Protein AF-0000000068239295 (afdb_homodimer)

Solvent-accessible surface area (backbone atoms only — not comparable to full-atom values): 12459 Å² total; per-residue (Å²): 133,85,77,74,74,76,74,72,70,72,69,72,70,67,62,70,76,70,40,16,24,39,40,36,42,10,43,29,58,88,68,30,74,63,68,51,74,52,67,38,71,49,64,69,42,78,44,76,40,43,58,42,78,92,42,53,45,36,29,18,12,35,39,36,37,14,47,18,92,85,59,43,35,37,28,28,36,34,52,9,57,29,59,64,56,31,64,68,76,71,48,26,36,65,49,70,45,75,43,47,29,57,80,64,74,42,52,34,35,40,18,13,28,35,38,40,16,34,73,92,133,85,79,74,75,75,74,74,72,71,68,71,71,68,62,70,75,72,41,16,25,39,40,37,41,10,42,29,57,87,66,30,74,64,67,51,72,52,66,38,72,46,64,68,42,78,46,75,38,44,57,42,78,94,42,53,44,37,29,18,13,36,40,36,38,13,48,19,92,86,59,42,34,38,28,28,36,34,50,9,58,27,60,64,55,32,63,69,76,71,47,27,35,67,49,71,44,76,44,46,29,59,80,65,74,41,52,34,35,39,16,14,29,32,37,40,16,34,73,93

pLDDT: mean 87.41, std 20.67, range [32.06, 98.81]

Foldseek 3Di:
DPPPPPPPPPPPPCPVLQFQKKKKFALDPPRDHDIDMDGHNQPAFKDKFFFDPPLQLRTFKMWMAFGTPVRFKGKKKWFAQHGPPPHTPPDIHTHGDMDGVVVVPQHSRGTIMMIHMDTD/DPPPPPPPPPPPPCVVLQFQKKKKFALDPPRDHDIDMDGHNQPAFKDKFFFDPPLQLRTFKMFMAFGTPVRFKGKKKWFAQHGPPPHTPPDIHTHGDMDGVVVVPQHSRGTIMMIHMDTD

Sequence (240 aa):
MKIAALAATFALALVPSVSAWRVYFYQLKEGEGPSITNAGPGNPGFRCHPNVDPLNQKISSMRYYSDNPEGTTRCCLRVYDSPGCKGDFGYSFCRNQFLNFADIGHDNDVSSYSTECFKIMKIAALAATFALALVPSVSAWRVYFYQLKEGEGPSITNAGPGNPGFRCHPNVDPLNQKISSMRYYSDNPEGTTRCCLRVYDSPGCKGDFGYSFCRNQFLNFADIGHDNDVSSYSTECFKI

Organism: Aspergillus fumigatus (strain ATCC MYA-4609 / CBS 101355 / FGSC A1100 / Af293) (NCBI:txid330879)

Secondary structure (DSSP, 8-state):
-------------------SEEEEEESSGGG-SSEEEEEE---SEEEEE---TTSTTT--EEEEE-B-TTSSEEEEEEEEEETTTEEE-S-BB-SSEEEEGGGGT-TT---EEEEEEEE-/-------------------SEEEEEESSGGG-SSEEEEEE---SEEEEE---TT-TT---EEEEE-B-TTSSEEEEEEEEEETTTEEE-S-BB-SSEEEEGGGGT-TT---EEEEEEEE-

Radius of gyration: 23.36 Å; Cα contacts (8 Å, |Δi|>4): 629; chains: 2; bounding box: 52×95×61 Å

Structure (mmCIF, N/CA/C/O backbone):
data_AF-0000000068239295-model_v1
#
loop_
_entity.id
_entity.type
_entity.pdbx_description
1 polymer 'Uncharacterized protein'
#
loop_
_atom_site.group_PDB
_atom_site.id
_atom_site.type_symbol
_atom_site.label_atom_id
_atom_site.label_alt_id
_atom_site.label_comp_id
_atom_site.label_asym_id
_atom_site.label_entity_id
_atom_site.label_seq_id
_atom_site.pdbx_PDB_ins_code
_atom_site.Cartn_x
_atom_site.Cartn_y
_atom_site.Cartn_z
_atom_site.occupancy
_atom_site.B_iso_or_equiv
_atom_site.auth_seq_id
_atom_site.auth_comp_id
_atom_site.auth_asym_id
_atom_site.auth_atom_id
_atom_site.pdbx_PDB_model_num
ATOM 1 N N . MET A 1 1 ? -36.281 -51.531 -24.953 1 33.88 1 MET A N 1
ATOM 2 C CA . MET A 1 1 ? -36.562 -50.156 -24.547 1 33.88 1 MET A CA 1
ATOM 3 C C . MET A 1 1 ? -35.25 -49.375 -24.375 1 33.88 1 MET A C 1
ATOM 5 O O . MET A 1 1 ? -34.375 -49.812 -23.625 1 33.88 1 MET A O 1
ATOM 9 N N . LYS A 1 2 ? -34.719 -48.688 -25.5 1 42.47 2 LYS A N 1
ATOM 10 C CA . LYS A 1 2 ? -33.5 -47.875 -25.625 1 42.47 2 LYS A CA 1
ATOM 11 C C . LYS A 1 2 ? -33.469 -46.75 -24.594 1 42.47 2 LYS A C 1
ATOM 13 O O . LYS A 1 2 ? -34.344 -45.875 -24.594 1 42.47 2 LYS A O 1
ATOM 18 N N . ILE A 1 3 ? -33.062 -47.062 -23.391 1 40.44 3 ILE A N 1
ATOM 19 C CA . ILE A 1 3 ? -32.844 -46.062 -22.359 1 40.44 3 ILE A CA 1
ATOM 20 C C . ILE A 1 3 ? -31.906 -44.969 -22.906 1 40.44 3 ILE A C 1
ATOM 22 O O . ILE A 1 3 ? -30.75 -45.25 -23.25 1 40.44 3 ILE A O 1
ATOM 26 N N . ALA A 1 4 ? -32.469 -44.031 -23.672 1 37.94 4 ALA A N 1
ATOM 27 C CA . ALA A 1 4 ? -31.781 -42.781 -24.016 1 37.94 4 ALA A CA 1
ATOM 28 C C . ALA A 1 4 ? -31.188 -42.125 -22.781 1 37.94 4 ALA A C 1
ATOM 30 O O . ALA A 1 4 ? -31.922 -41.719 -21.875 1 37.94 4 ALA A O 1
ATOM 31 N N . ALA A 1 5 ? -30.062 -42.688 -22.297 1 37.09 5 ALA A N 1
ATOM 32 C CA . ALA A 1 5 ? -29.297 -42 -21.266 1 37.09 5 ALA A CA 1
ATOM 33 C C . ALA A 1 5 ? -29.094 -40.5 -21.625 1 37.09 5 ALA A C 1
ATOM 35 O O . ALA A 1 5 ? -28.5 -40.188 -22.656 1 37.09 5 ALA A O 1
ATOM 36 N N . LEU A 1 6 ? -30.156 -39.719 -21.391 1 38.06 6 LEU A N 1
ATOM 37 C CA . LEU A 1 6 ? -29.969 -38.281 -21.422 1 38.06 6 LEU A CA 1
ATOM 38 C C . LEU A 1 6 ? -28.719 -37.875 -20.672 1 38.06 6 LEU A C 1
ATOM 40 O O . LEU A 1 6 ? -28.609 -38.062 -19.469 1 38.06 6 LEU A O 1
ATOM 44 N N . ALA A 1 7 ? -27.516 -38 -21.312 1 35.56 7 ALA A N 1
ATOM 45 C CA . ALA A 1 7 ? -26.297 -37.406 -20.797 1 35.56 7 ALA A CA 1
ATOM 46 C C . ALA A 1 7 ? -26.547 -35.938 -20.391 1 35.56 7 ALA A C 1
ATOM 48 O O . ALA A 1 7 ? -26.891 -35.125 -21.234 1 35.56 7 ALA A O 1
ATOM 49 N N . ALA A 1 8 ? -27.234 -35.719 -19.25 1 33.56 8 ALA A N 1
ATOM 50 C CA . ALA A 1 8 ? -27.266 -34.375 -18.688 1 33.56 8 ALA A CA 1
ATOM 51 C C . ALA A 1 8 ? -25.891 -33.719 -18.734 1 33.56 8 ALA A C 1
ATOM 53 O O . ALA A 1 8 ? -24.938 -34.219 -18.141 1 33.56 8 ALA A O 1
ATOM 54 N N . THR A 1 9 ? -25.547 -33.219 -19.906 1 34.03 9 THR A N 1
ATOM 55 C CA . THR A 1 9 ? -24.391 -32.344 -19.922 1 34.03 9 THR A CA 1
ATOM 56 C C . THR A 1 9 ? -24.469 -31.312 -18.797 1 34.03 9 THR A C 1
ATOM 58 O O . THR A 1 9 ? -25.391 -30.5 -18.75 1 34.03 9 THR A O 1
ATOM 61 N N . PHE A 1 10 ? -24.25 -31.781 -17.578 1 32.06 10 PHE A N 1
ATOM 62 C CA . PHE A 1 10 ? -23.984 -30.719 -16.609 1 32.06 10 PHE A CA 1
ATOM 63 C C . PHE A 1 10 ? -23.078 -29.656 -17.219 1 32.06 10 PHE A C 1
ATOM 65 O O . PHE A 1 10 ? -21.938 -29.938 -17.578 1 32.06 10 PHE A O 1
ATOM 72 N N . ALA A 1 11 ? -23.656 -28.859 -18.125 1 33.69 11 ALA A N 1
ATOM 73 C CA . ALA A 1 11 ? -22.891 -27.641 -18.406 1 33.69 11 ALA A CA 1
ATOM 74 C C . ALA A 1 11 ? -22.266 -27.094 -17.141 1 33.69 11 ALA A C 1
ATOM 76 O O . ALA A 1 11 ? -22.969 -26.656 -16.219 1 33.69 11 ALA A O 1
ATOM 77 N N . LEU A 1 12 ? -21.188 -27.719 -16.688 1 35.44 12 LEU A N 1
ATOM 78 C CA . LEU A 1 12 ? -20.406 -26.906 -15.75 1 35.44 12 LEU A CA 1
ATOM 79 C C . LEU A 1 12 ? -20.438 -25.438 -16.156 1 35.44 12 LEU A C 1
ATOM 81 O O . LEU A 1 12 ? -19.922 -25.062 -17.203 1 35.44 12 LEU A O 1
ATOM 85 N N . ALA A 1 13 ? -21.578 -24.781 -16.062 1 35.19 13 ALA A N 1
ATOM 86 C CA . ALA A 1 13 ? -21.469 -23.328 -16.016 1 35.19 13 ALA A CA 1
ATOM 87 C C . ALA A 1 13 ? -20.156 -22.891 -15.383 1 35.19 13 ALA A C 1
ATOM 89 O O . ALA A 1 13 ? -19.969 -23 -14.164 1 35.19 13 ALA A O 1
ATOM 90 N N . LEU A 1 14 ? -19.016 -23.281 -15.961 1 36.69 14 LEU A N 1
ATOM 91 C CA . LEU A 1 14 ? -17.844 -22.547 -15.516 1 36.69 14 LEU A CA 1
ATOM 92 C C . LEU A 1 14 ? -18.172 -21.078 -15.289 1 36.69 14 LEU A C 1
ATOM 94 O O . LEU A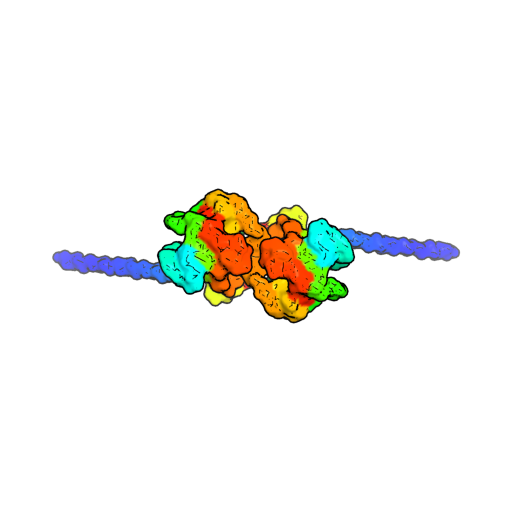 1 14 ? -18.266 -20.312 -16.25 1 36.69 14 LEU A O 1
ATOM 98 N N . VAL A 1 15 ? -19.234 -20.688 -14.664 1 39.25 15 VAL A N 1
ATOM 99 C CA . VAL A 1 15 ? -19.125 -19.297 -14.234 1 39.25 15 VAL A CA 1
ATOM 100 C C . VAL A 1 15 ? -17.672 -18.922 -14.047 1 39.25 15 VAL A C 1
ATOM 102 O O . VAL A 1 15 ? -16.969 -19.484 -13.195 1 39.25 15 VAL A O 1
ATOM 105 N N . PRO A 1 16 ? -16.875 -18.766 -15.062 1 44.16 16 PRO A N 1
ATOM 106 C CA . PRO A 1 16 ? -15.523 -18.328 -14.734 1 44.16 16 PRO A CA 1
ATOM 107 C C . PRO A 1 16 ? -15.469 -17.5 -13.445 1 44.16 16 PRO A C 1
ATOM 109 O O . PRO A 1 16 ? -16.156 -16.484 -13.328 1 44.16 16 PRO A O 1
ATOM 112 N N . SER A 1 17 ? -15.688 -17.953 -12.281 1 50.09 17 SER A N 1
ATOM 113 C CA . SER A 1 17 ? -15.555 -17.188 -11.055 1 50.09 17 SER A CA 1
ATOM 114 C C . SER A 1 17 ? -14.594 -16.016 -11.234 1 50.09 17 SER A C 1
ATOM 116 O O . SER A 1 17 ? -13.375 -16.219 -11.32 1 50.09 17 SER A O 1
ATOM 118 N N . VAL A 1 18 ? -14.93 -14.984 -11.961 1 67.25 18 VAL A N 1
ATOM 119 C CA . VAL A 1 18 ? -14.148 -13.773 -12.219 1 67.25 18 VAL A CA 1
ATOM 120 C C . VAL A 1 18 ? -13.445 -13.336 -10.938 1 67.25 18 VAL A C 1
ATOM 122 O O . VAL A 1 18 ? -14.07 -13.25 -9.875 1 67.25 18 VAL A O 1
ATOM 125 N N . SER A 1 19 ? -12.211 -13.523 -10.836 1 88.25 19 SER A N 1
ATOM 126 C CA . SER A 1 19 ? -11.367 -13.195 -9.695 1 88.25 19 SER A CA 1
ATOM 127 C C . SER A 1 19 ? -11.328 -11.695 -9.438 1 88.25 19 SER A C 1
ATOM 129 O O . SER A 1 19 ? -11.25 -10.898 -10.375 1 88.25 19 SER A O 1
ATOM 131 N N . ALA A 1 20 ? -11.711 -11.273 -8.312 1 94.62 20 ALA A N 1
ATOM 132 C CA . ALA A 1 20 ? -11.641 -9.867 -7.926 1 94.62 20 ALA A CA 1
ATOM 133 C C . ALA A 1 20 ? -10.203 -9.359 -7.961 1 94.62 20 ALA A C 1
ATOM 135 O O . ALA A 1 20 ? -9.969 -8.172 -8.188 1 94.62 20 ALA A O 1
ATOM 136 N N . TRP A 1 21 ? -9.328 -10.242 -7.727 1 97.56 21 TRP A N 1
ATOM 137 C CA . TRP A 1 21 ? -7.91 -9.922 -7.824 1 97.56 21 TRP A CA 1
ATOM 138 C C . TRP A 1 21 ? -7.129 -11.086 -8.422 1 97.56 21 TRP A C 1
ATOM 140 O O . TRP A 1 21 ? -7.594 -12.227 -8.414 1 97.56 21 TRP A O 1
ATOM 150 N N . ARG A 1 22 ? -5.969 -10.75 -8.977 1 97.75 22 ARG A N 1
ATOM 151 C CA . ARG A 1 22 ? -5.031 -11.727 -9.531 1 97.75 22 ARG A CA 1
ATOM 152 C C . ARG A 1 22 ? -3.588 -11.281 -9.312 1 97.75 22 ARG A C 1
ATOM 154 O O . ARG A 1 22 ? -3.268 -10.102 -9.461 1 97.75 22 ARG A O 1
ATOM 161 N N . VAL A 1 23 ? -2.748 -12.312 -8.961 1 98.38 23 VAL A N 1
ATOM 162 C CA . VAL A 1 23 ? -1.335 -11.992 -8.797 1 98.38 23 VAL A CA 1
ATOM 163 C C . VAL A 1 23 ? -0.479 -13.023 -9.523 1 98.38 23 VAL A C 1
ATOM 165 O O . VAL A 1 23 ? -0.805 -14.211 -9.539 1 98.38 23 VAL A O 1
ATOM 168 N N . TYR A 1 24 ? 0.501 -12.555 -10.18 1 98.5 24 TYR A N 1
ATOM 169 C CA . TYR A 1 24 ? 1.584 -13.344 -10.75 1 98.5 24 TYR A CA 1
ATOM 170 C C . TYR A 1 24 ? 2.918 -13 -10.094 1 98.5 24 TYR A C 1
ATOM 172 O O . TYR A 1 24 ? 3.336 -11.836 -10.102 1 98.5 24 TYR A O 1
ATOM 180 N N . PHE A 1 25 ? 3.551 -13.984 -9.539 1 98.75 25 PHE A N 1
ATOM 181 C CA . PHE A 1 25 ? 4.918 -13.852 -9.062 1 98.75 25 PHE A CA 1
ATOM 182 C C . PHE A 1 25 ? 5.895 -14.57 -9.984 1 98.75 25 PHE A C 1
ATOM 184 O O . PHE A 1 25 ? 5.691 -15.734 -10.32 1 98.75 25 PHE A O 1
ATOM 191 N N . TYR A 1 26 ? 6.93 -13.82 -10.344 1 98.81 26 TYR A N 1
ATOM 192 C CA . TYR A 1 26 ? 7.91 -14.383 -11.266 1 98.81 26 TYR A CA 1
ATOM 193 C C . TYR A 1 26 ? 9.273 -14.516 -10.602 1 98.81 26 TYR A C 1
ATOM 195 O O . TYR A 1 26 ? 9.688 -13.641 -9.836 1 98.81 26 TYR A O 1
ATOM 203 N N . GLN A 1 27 ? 9.875 -15.523 -10.961 1 98.75 27 GLN A N 1
ATOM 204 C CA . GLN A 1 27 ? 11.195 -15.781 -10.398 1 98.75 27 GLN A CA 1
ATOM 205 C C . GLN A 1 27 ? 12.211 -14.75 -10.898 1 98.75 27 GLN A C 1
ATOM 207 O O . GLN A 1 27 ? 13.148 -14.398 -10.18 1 98.75 27 GLN A O 1
ATOM 212 N N . LEU A 1 28 ? 12.094 -14.281 -12.086 1 98.56 28 LEU A N 1
ATOM 213 C CA . LEU A 1 28 ? 13.062 -13.359 -12.672 1 98.56 28 LEU A CA 1
ATOM 214 C C . LEU A 1 28 ? 12.453 -11.969 -12.844 1 98.56 28 LEU A C 1
ATOM 216 O O . LEU A 1 28 ? 11.234 -11.805 -12.75 1 98.56 28 LEU A O 1
ATOM 220 N N . LYS A 1 29 ? 13.32 -11.047 -13.016 1 98.06 29 LYS A N 1
ATOM 221 C CA . LYS A 1 29 ? 12.875 -9.688 -13.312 1 98.06 29 LYS A CA 1
ATOM 222 C C . LYS A 1 29 ? 12.094 -9.641 -14.617 1 98.06 29 LYS A C 1
ATOM 224 O O . LYS A 1 29 ? 12.141 -10.586 -15.414 1 98.06 29 LYS A O 1
ATOM 229 N N . GLU A 1 30 ? 11.281 -8.609 -14.781 1 98.06 30 GLU A N 1
ATOM 230 C CA . GLU A 1 30 ? 10.547 -8.273 -16 1 98.06 30 GLU A CA 1
ATOM 231 C C . GLU A 1 30 ? 9.508 -9.344 -16.328 1 98.06 30 GLU A C 1
ATOM 233 O O . GLU A 1 30 ? 9.172 -9.547 -17.5 1 98.06 30 GLU A O 1
ATOM 238 N N . GLY A 1 31 ? 9.133 -10.078 -15.398 1 98.06 31 GLY A N 1
ATOM 239 C CA . GLY A 1 31 ? 8.07 -11.047 -15.602 1 98.06 31 GLY A CA 1
ATOM 240 C C . GLY A 1 31 ? 8.531 -12.297 -16.312 1 98.06 31 GLY A C 1
ATOM 241 O O . GLY A 1 31 ? 7.75 -12.938 -17.031 1 98.06 31 GLY A O 1
ATOM 242 N N . GLU A 1 32 ? 9.734 -12.641 -16.125 1 97.94 32 GLU A N 1
ATOM 243 C CA . GLU A 1 32 ? 10.281 -13.781 -16.844 1 97.94 32 GLU A CA 1
ATOM 244 C C . GLU A 1 32 ? 10.516 -14.969 -15.914 1 97.94 32 GLU A C 1
ATOM 246 O O . GLU A 1 32 ? 10.477 -14.828 -14.695 1 97.94 32 GLU A O 1
ATOM 251 N N . GLY A 1 33 ? 10.609 -16.188 -16.562 1 97.81 33 GLY A N 1
ATOM 252 C CA . GLY A 1 33 ? 10.945 -17.391 -15.812 1 97.81 33 GLY A CA 1
ATOM 253 C C . GLY A 1 33 ? 9.742 -18.047 -15.172 1 97.81 33 GLY A C 1
ATOM 254 O O . GLY A 1 33 ? 8.602 -17.703 -15.484 1 97.81 33 GLY A O 1
ATOM 255 N N . PRO A 1 34 ? 10.016 -19.078 -14.375 1 98 34 PRO A N 1
ATOM 256 C CA . PRO A 1 34 ? 8.93 -19.75 -13.648 1 98 34 PRO A CA 1
ATOM 257 C C . PRO A 1 34 ? 8.062 -18.766 -12.867 1 98 34 PRO A C 1
ATOM 259 O O . PRO A 1 34 ? 8.555 -17.719 -12.414 1 98 34 PRO A O 1
ATOM 262 N N . SER A 1 35 ? 6.812 -19.109 -12.789 1 98.19 35 SER A N 1
ATOM 263 C CA . SER A 1 35 ? 5.895 -18.219 -12.086 1 98.19 35 SER A CA 1
ATOM 264 C C . SER A 1 35 ? 4.852 -19.016 -11.305 1 98.19 35 SER A C 1
ATOM 266 O O . SER A 1 35 ? 4.641 -20.203 -11.555 1 98.19 35 SER A O 1
ATOM 268 N N . ILE A 1 36 ? 4.309 -18.359 -10.289 1 98.12 36 ILE A N 1
ATOM 269 C CA . ILE A 1 36 ? 3.105 -18.828 -9.609 1 98.12 36 ILE A CA 1
ATOM 270 C C . ILE A 1 36 ? 2.002 -17.781 -9.727 1 98.12 36 ILE A C 1
ATOM 272 O O . ILE A 1 36 ? 2.281 -16.578 -9.766 1 98.12 36 ILE A O 1
ATOM 276 N N . THR A 1 37 ? 0.821 -18.25 -9.797 1 97.44 37 THR A N 1
ATOM 277 C CA . THR A 1 37 ? -0.328 -17.359 -9.906 1 97.44 37 THR A CA 1
ATOM 278 C C . THR A 1 37 ? -1.407 -17.734 -8.898 1 97.44 37 THR A C 1
ATOM 280 O O . THR A 1 37 ? -1.516 -18.906 -8.5 1 97.44 37 THR A O 1
ATOM 283 N N . ASN A 1 38 ? -2.066 -16.75 -8.445 1 97.62 38 ASN A N 1
ATOM 284 C CA . ASN A 1 38 ? -3.232 -16.938 -7.586 1 97.62 38 ASN A CA 1
ATOM 285 C C . ASN A 1 38 ? -4.277 -15.852 -7.84 1 97.62 38 ASN A C 1
ATOM 287 O O . ASN A 1 38 ? -3.98 -14.82 -8.445 1 97.62 38 ASN A O 1
ATOM 291 N N . ALA A 1 39 ? -5.461 -16.188 -7.469 1 96.75 39 ALA A N 1
ATOM 292 C CA . ALA A 1 39 ? -6.586 -15.258 -7.605 1 96.75 39 ALA A CA 1
ATOM 293 C C . ALA A 1 39 ? -7.664 -15.547 -6.566 1 96.75 39 ALA A C 1
ATOM 295 O O . ALA A 1 39 ? -7.633 -16.578 -5.902 1 96.75 39 ALA A O 1
ATOM 296 N N . GLY A 1 40 ? -8.547 -14.547 -6.391 1 95.44 40 GLY A N 1
ATOM 297 C CA . GLY A 1 40 ? -9.578 -14.797 -5.402 1 95.44 40 GLY A CA 1
ATOM 298 C C . GLY A 1 40 ? -10.812 -13.93 -5.598 1 95.44 40 GLY A C 1
ATOM 299 O O . GLY A 1 40 ? -10.789 -12.984 -6.391 1 95.44 40 GLY A O 1
ATOM 300 N N . PRO A 1 41 ? -11.867 -14.273 -4.965 1 90 41 PRO A N 1
ATOM 301 C CA . PRO A 1 41 ? -13.18 -13.656 -5.172 1 90 41 PRO A CA 1
ATOM 302 C C . PRO A 1 41 ? -13.258 -12.242 -4.613 1 90 41 PRO A C 1
ATOM 304 O O . PRO A 1 41 ? -14.148 -11.469 -4.992 1 90 41 PRO A O 1
ATOM 307 N N . GLY A 1 42 ? -12.43 -11.836 -3.711 1 91.31 42 GLY A N 1
ATOM 308 C CA . GLY A 1 42 ? -12.453 -10.469 -3.23 1 91.31 42 GLY A CA 1
ATOM 309 C C . GLY A 1 42 ? -13.398 -10.258 -2.062 1 91.31 42 GLY A C 1
ATOM 310 O O . GLY A 1 42 ? -13.977 -9.18 -1.912 1 91.31 42 GLY A O 1
ATOM 311 N N . ASN A 1 43 ? -13.672 -11.328 -1.365 1 91.5 43 ASN A N 1
ATOM 312 C CA . ASN A 1 43 ? -14.414 -11.117 -0.127 1 91.5 43 ASN A CA 1
ATOM 313 C C . ASN A 1 43 ? -13.727 -10.094 0.771 1 91.5 43 ASN A C 1
ATOM 315 O O . ASN A 1 43 ? -12.5 -10.094 0.904 1 91.5 43 ASN A O 1
ATOM 319 N N . PRO A 1 44 ? -14.625 -9.242 1.327 1 91.06 44 PRO A N 1
ATOM 320 C CA . PRO A 1 44 ? -14.016 -8.219 2.176 1 91.06 44 PRO A CA 1
ATOM 321 C C . PRO A 1 44 ? -13.188 -8.797 3.316 1 91.06 44 PRO A C 1
ATOM 323 O O . PRO A 1 44 ? -13.57 -9.82 3.9 1 91.06 44 PRO A O 1
ATOM 326 N N . GLY A 1 45 ? -12.133 -8.047 3.629 1 91.44 45 GLY A N 1
ATOM 327 C CA . GLY A 1 45 ? -11.328 -8.438 4.777 1 91.44 45 GLY A CA 1
ATOM 328 C C . GLY A 1 45 ? -9.953 -8.938 4.398 1 91.44 45 GLY A C 1
ATOM 329 O O . GLY A 1 45 ? -9.57 -8.891 3.229 1 91.44 45 GLY A O 1
ATOM 330 N N . PHE A 1 46 ? -9.25 -9.281 5.434 1 94.19 46 PHE A N 1
ATOM 331 C CA . PHE A 1 46 ? -7.855 -9.703 5.363 1 94.19 46 PHE A CA 1
ATOM 332 C C . PHE A 1 46 ? -7.754 -11.203 5.125 1 94.19 46 PHE A C 1
ATOM 334 O O . PHE A 1 46 ? -8.516 -11.984 5.703 1 94.19 46 PHE A O 1
ATOM 341 N N . ARG A 1 47 ? -6.875 -11.625 4.227 1 96.88 47 ARG A N 1
ATOM 342 C CA . ARG A 1 47 ? -6.574 -13.039 4.035 1 96.88 47 ARG A CA 1
ATOM 343 C C . ARG A 1 47 ? -5.074 -13.258 3.871 1 96.88 47 ARG A C 1
ATOM 345 O O . ARG A 1 47 ? -4.438 -12.625 3.025 1 96.88 47 ARG A O 1
ATOM 352 N N . CYS A 1 48 ? -4.547 -14.172 4.652 1 98.19 48 CYS A N 1
ATOM 353 C CA . CYS A 1 48 ? -3.143 -14.555 4.547 1 98.19 48 CYS A CA 1
ATOM 354 C C . CYS A 1 48 ? -2.967 -15.742 3.607 1 98.19 48 CYS A C 1
ATOM 356 O O . CYS A 1 48 ? -3.703 -16.719 3.699 1 98.19 48 CYS A O 1
ATOM 358 N N . HIS A 1 49 ? -2.061 -15.625 2.709 1 98.31 49 HIS A N 1
ATOM 359 C CA . HIS A 1 49 ? -1.531 -16.719 1.894 1 98.31 49 HIS A CA 1
ATOM 360 C C . HIS A 1 49 ? -0.125 -17.109 2.338 1 98.31 49 HIS A C 1
ATOM 362 O O . HIS A 1 49 ? 0.848 -16.422 1.998 1 98.31 49 HIS A O 1
ATOM 368 N N . PRO A 1 50 ? -0.063 -18.125 3.047 1 98.12 50 PRO A N 1
ATOM 369 C CA . PRO A 1 50 ? 1.055 -18.312 3.973 1 98.12 50 PRO A CA 1
ATOM 370 C C . PRO A 1 50 ? 2.357 -18.672 3.258 1 98.12 50 PRO A C 1
ATOM 372 O O . PRO A 1 50 ? 3.424 -18.672 3.877 1 98.12 50 PRO A O 1
ATOM 375 N N . ASN A 1 51 ? 2.33 -19.078 2.012 1 97.44 51 ASN A N 1
ATOM 376 C CA . ASN A 1 51 ? 3.557 -19.375 1.287 1 97.44 51 ASN A CA 1
ATOM 377 C C . ASN A 1 51 ? 3.416 -19.094 -0.205 1 97.44 51 ASN A C 1
ATOM 379 O O . ASN A 1 51 ? 2.312 -18.844 -0.692 1 97.44 51 ASN A O 1
ATOM 383 N N . VAL A 1 52 ? 4.605 -19.094 -0.83 1 98.38 52 VAL A N 1
ATOM 384 C CA . VAL A 1 52 ? 4.672 -18.891 -2.273 1 98.38 52 VAL A CA 1
ATOM 385 C C . VAL A 1 52 ? 5.5 -20 -2.914 1 98.38 52 VAL A C 1
ATOM 387 O O . VAL A 1 52 ? 6.238 -19.75 -3.871 1 98.38 52 VAL A O 1
ATOM 390 N N . ASP A 1 53 ? 5.414 -21.188 -2.295 1 96.75 53 ASP A N 1
ATOM 391 C CA . ASP A 1 53 ? 6.117 -22.312 -2.902 1 96.75 53 ASP A CA 1
ATOM 392 C C . ASP A 1 53 ? 5.66 -22.531 -4.344 1 96.75 53 ASP A C 1
ATOM 394 O O . ASP A 1 53 ? 4.484 -22.344 -4.664 1 96.75 53 ASP A O 1
ATOM 398 N N . PRO A 1 54 ? 6.629 -22.906 -5.156 1 97.75 54 PRO A N 1
ATOM 399 C CA . PRO A 1 54 ? 8.031 -23.25 -4.898 1 97.75 54 PRO A CA 1
ATOM 400 C C . PRO A 1 54 ? 8.969 -22.047 -5.031 1 97.75 54 PRO A C 1
ATOM 402 O O . PRO A 1 54 ? 10.18 -22.219 -5.156 1 97.75 54 PRO A O 1
ATOM 405 N N . LEU A 1 55 ? 8.414 -20.812 -5.113 1 98.44 55 LEU A N 1
ATOM 406 C CA . LEU A 1 55 ? 9.258 -19.672 -5.406 1 98.44 55 LEU A CA 1
ATOM 407 C C . LEU A 1 55 ? 9.602 -18.906 -4.129 1 98.44 55 LEU A C 1
ATOM 409 O O . LEU A 1 55 ? 9.883 -17.703 -4.168 1 98.44 55 LEU A O 1
ATOM 413 N N . ASN A 1 56 ? 9.578 -19.562 -2.973 1 98.5 56 ASN A N 1
ATOM 414 C CA . ASN A 1 56 ? 9.93 -18.922 -1.708 1 98.5 56 ASN A CA 1
ATOM 415 C C . ASN A 1 56 ? 11.32 -18.297 -1.765 1 98.5 56 ASN A C 1
ATOM 417 O O . ASN A 1 56 ? 12.305 -18.984 -2.051 1 98.5 56 ASN A O 1
ATOM 421 N N . GLN A 1 57 ? 11.391 -17 -1.545 1 98.06 57 GLN A N 1
ATOM 422 C CA . GLN A 1 57 ? 12.617 -16.203 -1.547 1 98.06 57 GLN A CA 1
ATOM 423 C C . GLN A 1 57 ? 13.328 -16.297 -2.896 1 98.06 57 GLN A C 1
ATOM 425 O O . GLN A 1 57 ? 14.562 -16.281 -2.959 1 98.06 57 GLN A O 1
ATOM 430 N N . LYS A 1 58 ? 12.57 -16.391 -3.943 1 98.62 58 LYS A N 1
ATOM 431 C CA . LYS A 1 58 ? 13.133 -16.438 -5.289 1 98.62 58 LYS A CA 1
ATOM 432 C C . LYS A 1 58 ? 12.383 -15.508 -6.234 1 98.62 58 LYS A C 1
ATOM 434 O O . LYS A 1 58 ? 12.648 -15.492 -7.441 1 98.62 58 LYS A O 1
ATOM 439 N N . ILE A 1 59 ? 11.453 -14.781 -5.719 1 98.62 59 ILE A N 1
ATOM 440 C CA . ILE A 1 59 ? 10.594 -13.93 -6.543 1 98.62 59 ILE A CA 1
ATOM 441 C C . ILE A 1 59 ? 11.305 -12.609 -6.824 1 98.62 59 ILE A C 1
ATOM 443 O O . ILE A 1 59 ? 11.75 -11.922 -5.898 1 98.62 59 ILE A O 1
ATOM 447 N N . SER A 1 60 ? 11.32 -12.203 -8.094 1 98.75 60 SER A N 1
ATOM 448 C CA . SER A 1 60 ? 12.016 -10.977 -8.477 1 98.75 60 SER A CA 1
ATOM 449 C C . SER A 1 60 ? 11.047 -9.961 -9.086 1 98.75 60 SER A C 1
ATOM 451 O O . SER A 1 60 ? 11.375 -8.781 -9.211 1 98.75 60 SER A O 1
ATOM 453 N N . SER A 1 61 ? 9.883 -10.453 -9.562 1 98.62 61 SER A N 1
ATOM 454 C CA . SER A 1 61 ? 8.93 -9.5 -10.117 1 98.62 61 SER A CA 1
ATOM 455 C C . SER A 1 61 ? 7.492 -9.961 -9.906 1 98.62 61 SER A C 1
ATOM 457 O O . SER A 1 61 ? 7.254 -11.117 -9.547 1 98.62 61 SER A O 1
ATOM 459 N N . MET A 1 62 ? 6.555 -9 -10.062 1 98.5 62 MET A N 1
ATOM 460 C CA . MET A 1 62 ? 5.141 -9.25 -9.789 1 98.5 62 MET A CA 1
ATOM 461 C C . MET A 1 62 ? 4.258 -8.477 -10.766 1 98.5 62 MET A C 1
ATOM 463 O O . MET A 1 62 ? 4.555 -7.328 -11.102 1 98.5 62 MET A O 1
ATOM 467 N N . ARG A 1 63 ? 3.244 -9.125 -11.195 1 98.44 63 ARG A N 1
ATOM 468 C CA . ARG A 1 63 ? 2.102 -8.469 -11.828 1 98.44 63 ARG A CA 1
ATOM 469 C C . ARG A 1 63 ? 0.845 -8.625 -10.977 1 98.44 63 ARG A C 1
ATOM 471 O O . ARG A 1 63 ? 0.503 -9.734 -10.57 1 98.44 63 ARG A O 1
ATOM 478 N N . TYR A 1 64 ? 0.225 -7.523 -10.688 1 97.94 64 TYR A N 1
ATOM 479 C CA . TYR A 1 64 ? -0.928 -7.562 -9.797 1 97.94 64 TYR A CA 1
ATOM 480 C C . TYR A 1 64 ? -2.113 -6.824 -10.406 1 97.94 64 TYR A C 1
ATOM 482 O O . TYR A 1 64 ? -1.961 -5.727 -10.945 1 97.94 64 TYR A O 1
ATOM 490 N N . TYR A 1 65 ? -3.236 -7.461 -10.367 1 97.38 65 TYR A N 1
ATOM 491 C CA . TYR A 1 65 ? -4.539 -6.887 -10.695 1 97.38 65 TYR A CA 1
ATOM 492 C C . TYR A 1 65 ? -5.414 -6.773 -9.453 1 97.38 65 TYR A C 1
ATOM 494 O O . TYR A 1 65 ? -5.859 -7.785 -8.906 1 97.38 65 TYR A O 1
ATOM 502 N N . SER A 1 66 ? -5.723 -5.602 -9.102 1 96.75 66 SER A N 1
ATOM 503 C CA . SER A 1 66 ? -6.242 -5.344 -7.762 1 96.75 66 SER A CA 1
ATOM 504 C C . SER A 1 66 ? -7.762 -5.223 -7.773 1 96.75 66 SER A C 1
ATOM 506 O O . SER A 1 66 ? -8.406 -5.246 -6.719 1 96.75 66 SER A O 1
ATOM 508 N N . ASP A 1 67 ? -8.328 -5.09 -8.945 1 94.69 67 ASP A N 1
ATOM 509 C CA . ASP A 1 67 ? -9.742 -4.75 -9.008 1 94.69 67 ASP A CA 1
ATOM 510 C C . ASP A 1 67 ? -10.523 -5.82 -9.766 1 94.69 67 ASP A C 1
ATOM 512 O O . ASP A 1 67 ? -10.016 -6.41 -10.719 1 94.69 67 ASP A O 1
ATOM 516 N N . ASN A 1 68 ? -11.727 -5.996 -9.344 1 93.75 68 ASN A N 1
ATOM 517 C CA . ASN A 1 68 ? -12.586 -6.824 -10.172 1 93.75 68 ASN A CA 1
ATOM 518 C C . ASN A 1 68 ? -12.992 -6.102 -11.453 1 93.75 68 ASN A C 1
ATOM 520 O O . ASN A 1 68 ? -12.883 -4.879 -11.539 1 93.75 68 ASN A O 1
ATOM 524 N N . PRO A 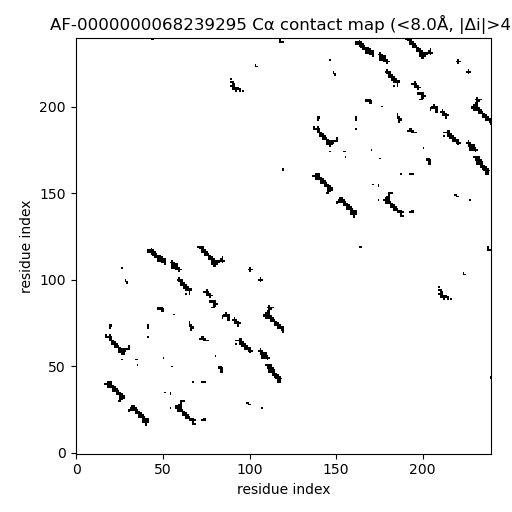1 69 ? -13.43 -6.91 -12.32 1 90.31 69 PRO A N 1
ATOM 525 C CA . PRO A 1 69 ? -13.727 -6.301 -13.625 1 90.31 69 PRO A CA 1
ATOM 526 C C . PRO A 1 69 ? -14.789 -5.215 -13.539 1 90.31 69 PRO A C 1
ATOM 528 O O . PRO A 1 69 ? -14.758 -4.242 -14.297 1 90.31 69 PRO A O 1
ATOM 531 N N . GLU A 1 70 ? -15.664 -5.273 -12.633 1 91.62 70 GLU A N 1
ATOM 532 C CA . GLU A 1 70 ? -16.766 -4.332 -12.492 1 91.62 70 GLU A CA 1
ATOM 533 C C . GLU A 1 70 ? -16.328 -3.053 -11.789 1 91.62 70 GLU A C 1
ATOM 535 O O . GLU A 1 70 ? -17.031 -2.047 -11.805 1 91.62 70 GLU A O 1
ATOM 540 N N . GLY A 1 71 ? -15.219 -3.1 -11.148 1 90.31 71 GLY A N 1
ATOM 541 C CA . GLY A 1 71 ? -14.719 -1.927 -10.445 1 90.31 71 GLY A CA 1
ATOM 542 C C . GLY A 1 71 ? -15.445 -1.656 -9.141 1 90.31 71 GLY A C 1
ATOM 543 O O . GLY A 1 71 ? -15.617 -0.5 -8.75 1 90.31 71 GLY A O 1
ATOM 544 N N . THR A 1 72 ? -15.906 -2.699 -8.508 1 91.69 72 THR A N 1
ATOM 545 C CA . THR A 1 72 ? -16.672 -2.514 -7.281 1 91.69 72 THR A CA 1
ATOM 546 C C . THR A 1 72 ? -15.914 -3.045 -6.074 1 91.69 72 THR A C 1
ATOM 548 O O . THR A 1 72 ? -16.281 -2.764 -4.93 1 91.69 72 THR A O 1
ATOM 551 N N . THR A 1 73 ? -14.969 -3.861 -6.363 1 93.44 73 THR A N 1
ATOM 552 C CA . THR A 1 73 ? -14.156 -4.457 -5.309 1 93.44 73 THR A CA 1
ATOM 553 C C . THR A 1 73 ? -12.672 -4.238 -5.574 1 93.44 73 THR A C 1
ATOM 555 O O . THR A 1 73 ? -12.211 -4.426 -6.703 1 93.44 73 THR A O 1
ATOM 558 N N . ARG A 1 74 ? -12.008 -3.754 -4.617 1 94.69 74 ARG A N 1
ATOM 559 C CA . ARG A 1 74 ? -10.555 -3.631 -4.668 1 94.69 74 ARG A CA 1
ATOM 560 C C . ARG A 1 74 ? -9.898 -4.465 -3.576 1 94.69 74 ARG A C 1
ATOM 562 O O . ARG A 1 74 ? -10.383 -4.508 -2.441 1 94.69 74 ARG A O 1
ATOM 569 N N . CYS A 1 75 ? -8.781 -5.168 -3.961 1 96.69 75 CYS A N 1
ATOM 570 C CA . CYS A 1 75 ? -7.977 -5.938 -3.02 1 96.69 75 CYS A CA 1
ATOM 571 C C . CYS A 1 75 ? -6.531 -5.461 -3.018 1 96.69 75 CYS A C 1
ATOM 573 O O . CYS A 1 75 ? -5.855 -5.504 -4.051 1 96.69 75 CYS A O 1
ATOM 575 N N . CYS A 1 76 ? -6.055 -5.004 -1.901 1 96.62 76 CYS A N 1
ATOM 576 C CA . CYS A 1 76 ? -4.648 -4.648 -1.769 1 96.62 76 CYS A CA 1
ATOM 577 C C . CYS A 1 76 ? -3.809 -5.867 -1.41 1 96.62 76 CYS A C 1
ATOM 579 O O . CYS A 1 76 ? -4.25 -6.73 -0.648 1 96.62 76 CYS A O 1
ATOM 581 N N . LEU A 1 77 ? -2.637 -5.859 -1.958 1 97.75 77 LEU A N 1
ATOM 582 C CA . LEU A 1 77 ? -1.706 -6.953 -1.702 1 97.75 77 LEU A CA 1
ATOM 583 C C . LEU A 1 77 ? -0.526 -6.477 -0.861 1 97.75 77 LEU A C 1
ATOM 585 O O . LEU A 1 77 ? 0.021 -5.398 -1.105 1 97.75 77 LEU A O 1
ATOM 589 N N . ARG A 1 78 ? -0.197 -7.246 0.174 1 97.69 78 ARG A N 1
ATOM 590 C CA . ARG A 1 78 ? 1.015 -7.051 0.963 1 97.69 78 ARG A CA 1
ATOM 591 C C . ARG A 1 78 ? 1.925 -8.273 0.881 1 97.69 78 ARG A C 1
ATOM 593 O O . ARG A 1 78 ? 1.451 -9.406 0.907 1 97.69 78 ARG A O 1
ATOM 600 N N . VAL A 1 79 ? 3.193 -7.949 0.84 1 97.75 79 VAL A N 1
ATOM 601 C CA . VAL A 1 79 ? 4.141 -9.055 0.787 1 97.75 79 VAL A CA 1
ATOM 602 C C . VAL A 1 79 ? 4.961 -9.102 2.074 1 97.75 79 VAL A C 1
ATOM 604 O O . VAL A 1 79 ? 5.07 -8.094 2.779 1 97.75 79 VAL A O 1
ATOM 607 N N . TYR A 1 80 ? 5.488 -10.32 2.361 1 97.56 80 TYR A N 1
ATOM 608 C CA . TYR A 1 80 ? 6.211 -10.594 3.598 1 97.56 80 TYR A CA 1
ATOM 609 C C . TYR A 1 80 ? 7.48 -11.391 3.322 1 97.56 80 TYR A C 1
ATOM 611 O O . TYR A 1 80 ? 7.535 -12.172 2.365 1 97.56 80 TYR A O 1
ATOM 619 N N . ASP A 1 81 ? 8.422 -11.234 4.207 1 97.56 81 ASP A N 1
ATOM 620 C CA . ASP A 1 81 ? 9.695 -11.898 3.969 1 97.56 81 ASP A CA 1
ATOM 621 C C . ASP A 1 81 ? 9.773 -13.219 4.738 1 97.56 81 ASP A C 1
ATOM 623 O O . ASP A 1 81 ? 10.797 -13.906 4.695 1 97.56 81 ASP A O 1
ATOM 627 N N . SER A 1 82 ? 8.75 -13.562 5.453 1 98.12 82 SER A N 1
ATOM 628 C CA . SER A 1 82 ? 8.641 -14.82 6.184 1 98.12 82 SER A CA 1
ATOM 629 C C . SER A 1 82 ? 7.301 -15.5 5.922 1 98.12 82 SER A C 1
ATOM 631 O O . SER A 1 82 ? 6.316 -14.836 5.598 1 98.12 82 SER A O 1
ATOM 633 N N . PRO A 1 83 ? 7.27 -16.859 6.062 1 97.75 83 PRO A N 1
ATOM 634 C CA . PRO A 1 83 ? 5.988 -17.547 5.891 1 97.75 83 PRO A CA 1
ATOM 635 C C . PRO A 1 83 ? 4.934 -17.094 6.891 1 97.75 83 PRO A C 1
ATOM 637 O O . PRO A 1 83 ? 5.273 -16.547 7.945 1 97.75 83 PRO A O 1
ATOM 640 N N . GLY A 1 84 ? 3.707 -17.234 6.508 1 98.38 84 GLY A N 1
ATOM 641 C CA . GLY A 1 84 ? 2.602 -16.969 7.418 1 98.38 84 GLY A CA 1
ATOM 642 C C . GLY A 1 84 ? 2.332 -15.492 7.625 1 98.38 84 GLY A C 1
ATOM 643 O O . GLY A 1 84 ? 1.867 -15.086 8.688 1 98.38 84 GLY A O 1
ATOM 644 N N . CYS A 1 85 ? 2.744 -14.719 6.629 1 97.94 85 CYS A N 1
ATOM 645 C CA . CYS A 1 85 ? 2.477 -13.289 6.633 1 97.94 85 CYS A CA 1
ATOM 646 C C . CYS A 1 85 ? 3.148 -12.609 7.824 1 97.94 85 CYS A C 1
ATOM 648 O O . CYS A 1 85 ? 2.525 -11.805 8.516 1 97.94 85 CYS A O 1
ATOM 650 N N . LYS A 1 86 ? 4.352 -13.086 8.062 1 97.38 86 LYS A N 1
ATOM 651 C CA . LYS A 1 86 ? 5.246 -12.445 9.023 1 97.38 86 LYS A CA 1
ATOM 652 C C . LYS A 1 86 ? 6.352 -11.672 8.312 1 97.38 86 LYS A C 1
ATOM 654 O O . LYS A 1 86 ? 6.77 -12.047 7.211 1 97.38 86 LYS A O 1
ATOM 659 N N . GLY A 1 87 ? 6.816 -10.5 8.992 1 95 87 GLY A N 1
ATOM 660 C CA . GLY A 1 87 ? 7.875 -9.711 8.391 1 95 87 GLY A CA 1
ATOM 661 C C . GLY A 1 87 ? 7.379 -8.805 7.273 1 95 87 GLY A C 1
ATOM 662 O O . GLY A 1 87 ? 7.844 -8.906 6.137 1 95 87 GLY A O 1
ATOM 663 N N . ASP A 1 88 ? 6.504 -7.949 7.531 1 92.94 88 ASP A N 1
ATOM 664 C CA . ASP A 1 88 ? 5.82 -7.027 6.629 1 92.94 88 ASP A CA 1
ATOM 665 C C . ASP A 1 88 ? 6.785 -5.977 6.082 1 92.94 88 ASP A C 1
ATOM 667 O O . ASP A 1 88 ? 7.574 -5.402 6.836 1 92.94 88 ASP A O 1
ATOM 671 N N . PHE A 1 89 ? 6.672 -5.66 4.742 1 90.75 89 PHE A N 1
ATOM 672 C CA . PHE A 1 89 ? 7.535 -4.656 4.129 1 90.75 89 PHE A CA 1
ATOM 673 C C . PHE A 1 89 ? 7.062 -3.252 4.473 1 90.75 89 PHE A C 1
ATOM 675 O O . PHE A 1 89 ? 7.801 -2.281 4.305 1 90.75 89 PHE A O 1
ATOM 682 N N . GLY A 1 90 ? 5.82 -3.184 4.883 1 90.56 90 GLY A N 1
ATOM 683 C CA . GLY A 1 90 ? 5.352 -1.901 5.383 1 90.56 90 GLY A CA 1
ATOM 684 C C . GLY A 1 90 ? 4.488 -1.151 4.387 1 90.56 90 GLY A C 1
ATOM 685 O O . GLY A 1 90 ? 4.082 -0.015 4.637 1 90.56 90 GLY A O 1
ATOM 686 N N . TYR A 1 91 ? 4.289 -1.71 3.258 1 93.69 91 TYR A N 1
ATOM 687 C CA . TYR A 1 91 ? 3.436 -1.046 2.281 1 93.69 91 TYR A CA 1
ATOM 688 C C . TYR A 1 91 ? 2.615 -2.062 1.495 1 93.69 91 TYR A C 1
ATOM 690 O O . TYR A 1 91 ? 2.848 -3.27 1.598 1 93.69 91 TYR A O 1
ATOM 698 N N . SER A 1 92 ? 1.593 -1.581 0.835 1 96.25 92 SER A N 1
ATOM 699 C CA . SER A 1 92 ? 0.641 -2.398 0.089 1 96.25 92 SER A CA 1
ATOM 700 C C . SER A 1 92 ? 0.557 -1.958 -1.368 1 96.25 92 SER A C 1
ATOM 702 O O . SER A 1 92 ? 0.859 -0.808 -1.692 1 96.25 92 SER A O 1
ATOM 704 N N . PHE A 1 93 ? 0.148 -2.928 -2.148 1 96.69 93 PHE A N 1
ATOM 705 C CA . PHE A 1 93 ? -0.119 -2.68 -3.561 1 96.69 93 PHE A CA 1
ATOM 706 C C . PHE A 1 93 ? -1.614 -2.734 -3.848 1 96.69 93 PHE A C 1
ATOM 708 O O . PHE A 1 93 ? -2.223 -3.807 -3.797 1 96.69 93 PHE A O 1
ATOM 715 N N . CYS A 1 94 ? -2.137 -1.561 -4.211 1 95.19 94 CYS A N 1
ATOM 716 C CA . CYS A 1 94 ? -3.592 -1.473 -4.281 1 95.19 94 CYS A CA 1
ATOM 717 C C . CYS A 1 94 ? -4.047 -1.05 -5.672 1 95.19 94 CYS A C 1
ATOM 719 O O . CYS A 1 94 ? -5.141 -0.503 -5.832 1 95.19 94 CYS A O 1
ATOM 721 N N . ARG A 1 95 ? -3.186 -1.196 -6.625 1 92.88 95 ARG A N 1
ATOM 722 C CA . ARG A 1 95 ? -3.514 -0.892 -8.016 1 92.88 95 ARG A CA 1
ATOM 723 C C . ARG A 1 95 ? -2.949 -1.952 -8.953 1 92.88 95 ARG A C 1
ATOM 725 O O . ARG A 1 95 ? -2.029 -2.686 -8.594 1 92.88 95 ARG A O 1
ATOM 732 N N . ASN A 1 96 ? -3.607 -1.941 -10.141 1 95.06 96 ASN A N 1
ATOM 733 C CA . ASN A 1 96 ? -2.992 -2.746 -11.195 1 95.06 96 ASN A CA 1
ATOM 734 C C . ASN A 1 96 ? -1.574 -2.275 -11.5 1 95.06 96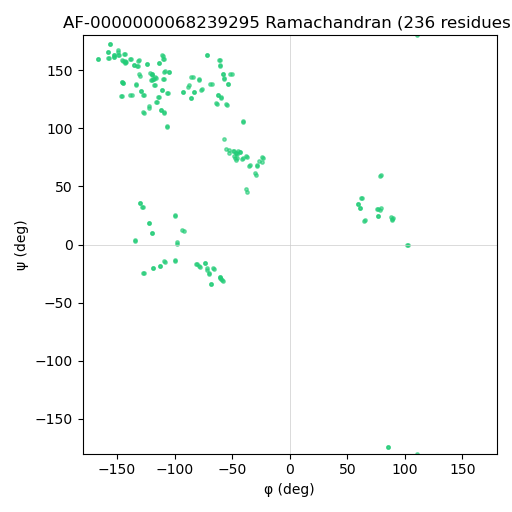 ASN A C 1
ATOM 736 O O . ASN A 1 96 ? -1.354 -1.096 -11.789 1 95.06 96 ASN A O 1
ATOM 740 N N . GLN A 1 97 ? -0.632 -3.309 -11.43 1 96.5 97 GLN A N 1
ATOM 741 C CA . GLN A 1 97 ? 0.73 -2.848 -11.68 1 96.5 97 GLN A CA 1
ATOM 742 C C . GLN A 1 97 ? 1.675 -4.023 -11.914 1 96.5 97 GLN A C 1
ATOM 744 O O . GLN A 1 97 ? 1.341 -5.168 -11.602 1 96.5 97 GLN A O 1
ATOM 749 N N . PHE A 1 98 ? 2.754 -3.666 -12.539 1 97.56 98 PHE A N 1
ATOM 750 C CA . PHE A 1 98 ? 3.939 -4.512 -12.625 1 97.56 98 PHE A CA 1
ATOM 751 C C . PHE A 1 98 ? 5.078 -3.936 -11.789 1 97.56 98 PHE A C 1
ATOM 753 O O . PHE A 1 98 ? 5.234 -2.717 -11.703 1 97.56 98 PHE A O 1
ATOM 760 N N . LEU A 1 99 ? 5.844 -4.887 -11.148 1 96.69 99 LEU A N 1
ATOM 761 C CA . LEU A 1 99 ? 6.902 -4.426 -10.258 1 96.69 99 LEU A CA 1
ATOM 762 C C . LEU A 1 99 ? 8.094 -5.383 -10.289 1 96.69 99 LEU A C 1
ATOM 764 O O . LEU A 1 99 ? 7.914 -6.602 -10.227 1 96.69 99 LEU A O 1
ATOM 768 N N . ASN A 1 100 ? 9.266 -4.77 -10.531 1 97.19 100 ASN A N 1
ATOM 769 C CA . ASN A 1 100 ? 10.477 -5.48 -10.133 1 97.19 100 ASN A CA 1
ATOM 770 C C . ASN A 1 100 ? 10.836 -5.215 -8.672 1 97.19 100 ASN A C 1
ATOM 772 O O . ASN A 1 100 ? 11.039 -4.066 -8.281 1 97.19 100 ASN A O 1
ATOM 776 N N . PHE A 1 101 ? 11.016 -6.254 -7.887 1 96.25 101 PHE A N 1
ATOM 777 C CA . PHE A 1 101 ? 11.203 -6.082 -6.453 1 96.25 101 PHE A CA 1
ATOM 778 C C . PHE A 1 101 ? 12.555 -5.445 -6.152 1 96.25 101 PHE A C 1
ATOM 780 O O . PHE A 1 101 ? 12.734 -4.816 -5.109 1 96.25 101 PHE A O 1
ATOM 787 N N . ALA A 1 102 ? 13.477 -5.617 -7.051 1 94.62 102 ALA A N 1
ATOM 788 C CA . ALA A 1 102 ? 14.766 -4.953 -6.891 1 94.62 102 ALA A CA 1
ATOM 789 C C . ALA A 1 102 ? 14.594 -3.436 -6.824 1 94.62 102 ALA A C 1
ATOM 791 O O . ALA A 1 102 ? 15.352 -2.75 -6.133 1 94.62 102 ALA A O 1
ATOM 792 N N . ASP A 1 103 ? 13.57 -2.977 -7.52 1 89.94 103 ASP A N 1
ATOM 793 C CA . ASP A 1 103 ? 13.359 -1.533 -7.586 1 89.94 103 ASP A CA 1
ATOM 794 C C . ASP A 1 103 ? 12.984 -0.97 -6.215 1 89.94 103 ASP A C 1
ATOM 796 O O . ASP A 1 103 ? 13.117 0.232 -5.977 1 89.94 103 ASP A O 1
ATOM 800 N N . ILE A 1 104 ? 12.516 -1.815 -5.359 1 87.06 104 ILE A N 1
ATOM 801 C CA . ILE A 1 104 ? 12.102 -1.326 -4.047 1 87.06 104 ILE A CA 1
ATOM 802 C C . ILE A 1 104 ? 12.922 -2.01 -2.957 1 87.06 104 ILE A C 1
ATOM 804 O O . ILE A 1 104 ? 12.531 -2.018 -1.788 1 87.06 104 ILE A O 1
ATOM 808 N N . GLY A 1 105 ? 13.961 -2.738 -3.332 1 88.62 105 GLY A N 1
ATOM 809 C CA . GLY A 1 105 ? 14.953 -3.24 -2.391 1 88.62 105 GLY A CA 1
ATOM 810 C C . GLY A 1 105 ? 14.586 -4.594 -1.809 1 88.62 105 GLY A C 1
ATOM 811 O O . GLY A 1 105 ? 15.07 -4.965 -0.738 1 88.62 105 GLY A O 1
ATOM 812 N N . HIS A 1 106 ? 13.68 -5.359 -2.559 1 94.5 106 HIS A N 1
ATOM 813 C CA . HIS A 1 106 ? 13.211 -6.598 -1.949 1 94.5 106 HIS A CA 1
ATOM 814 C C . HIS A 1 106 ? 13.344 -7.77 -2.914 1 94.5 106 HIS A C 1
ATOM 816 O O . HIS A 1 106 ? 12.492 -8.672 -2.922 1 94.5 106 HIS A O 1
ATOM 822 N N . ASP A 1 107 ? 14.359 -7.754 -3.682 1 96.69 107 ASP A N 1
ATOM 823 C CA . ASP A 1 107 ? 14.594 -8.859 -4.602 1 96.69 107 ASP A CA 1
ATOM 824 C C . ASP A 1 107 ? 14.805 -10.172 -3.84 1 96.69 107 ASP A C 1
ATOM 826 O O . ASP A 1 107 ? 15.594 -10.227 -2.895 1 96.69 107 ASP A O 1
ATOM 830 N N . ASN A 1 108 ? 14.031 -11.219 -4.254 1 98.25 108 ASN A N 1
ATOM 831 C CA . ASN A 1 108 ? 14.141 -12.57 -3.713 1 98.25 108 ASN A CA 1
ATOM 832 C C . ASN A 1 108 ? 13.852 -12.602 -2.215 1 98.25 108 ASN A C 1
ATOM 834 O O . ASN A 1 108 ? 14.461 -13.383 -1.477 1 98.25 108 ASN A O 1
ATOM 838 N N . ASP A 1 109 ? 13.008 -11.742 -1.764 1 97.81 109 ASP A N 1
ATOM 839 C CA . ASP A 1 109 ? 12.758 -11.672 -0.327 1 97.81 109 ASP A CA 1
ATOM 840 C C . ASP A 1 109 ? 11.383 -12.211 0.025 1 97.81 109 ASP A C 1
ATOM 842 O O . ASP A 1 109 ? 11.109 -12.531 1.185 1 97.81 109 ASP A O 1
ATOM 846 N N . VAL A 1 110 ? 10.516 -12.367 -0.954 1 98.38 110 VAL A N 1
ATOM 847 C CA . VAL A 1 110 ? 9.109 -12.641 -0.693 1 98.38 110 VAL A CA 1
ATOM 848 C C . VAL A 1 110 ? 8.93 -14.102 -0.287 1 98.38 110 VAL A C 1
ATOM 850 O O . VAL A 1 110 ? 9.43 -15.008 -0.961 1 98.38 110 VAL A O 1
ATOM 853 N N . SER A 1 111 ? 8.148 -14.289 0.794 1 98.69 111 SER A N 1
ATOM 854 C CA . SER A 1 111 ? 7.906 -15.641 1.281 1 98.69 111 SER A CA 1
ATOM 855 C C . SER A 1 111 ? 6.414 -15.914 1.432 1 98.69 111 SER A C 1
ATOM 857 O O . SER A 1 111 ? 5.988 -17.062 1.487 1 98.69 111 SER A O 1
ATOM 859 N N . SER A 1 112 ? 5.648 -14.914 1.601 1 98.75 112 SER A N 1
ATOM 860 C CA . SER A 1 112 ? 4.195 -14.992 1.698 1 98.75 112 SER A CA 1
ATOM 861 C C . SER A 1 112 ? 3.543 -13.664 1.323 1 98.75 112 SER A C 1
ATOM 863 O O . SER A 1 112 ? 4.234 -12.703 0.987 1 98.75 112 SER A O 1
ATOM 865 N N . TYR A 1 113 ? 2.244 -13.672 1.232 1 98.38 113 TYR A N 1
ATOM 866 C CA . TYR A 1 113 ? 1.524 -12.445 0.925 1 98.38 113 TYR A CA 1
ATOM 867 C C . TYR A 1 113 ? 0.115 -12.477 1.504 1 98.38 113 TYR A C 1
ATOM 869 O O . TYR A 1 113 ? -0.354 -13.531 1.951 1 98.38 113 TYR A O 1
ATOM 877 N N . SER A 1 114 ? -0.464 -11.305 1.618 1 98 114 SER A N 1
ATOM 878 C CA . SER A 1 114 ? -1.851 -11.195 2.061 1 98 114 SER A CA 1
ATOM 879 C C . SER A 1 114 ? -2.656 -10.289 1.139 1 98 114 SER A C 1
ATOM 881 O O . SER A 1 114 ? -2.084 -9.523 0.354 1 98 114 SER A O 1
ATOM 883 N N . THR A 1 115 ? -3.945 -10.484 1.191 1 97.19 115 THR A N 1
ATOM 884 C CA . THR A 1 115 ? -4.883 -9.602 0.509 1 97.19 115 THR A CA 1
ATOM 885 C C . THR A 1 115 ? -5.848 -8.961 1.506 1 97.19 115 THR A C 1
ATOM 887 O O . THR A 1 115 ? -6.219 -9.586 2.504 1 97.19 115 THR A O 1
ATOM 890 N N . GLU A 1 116 ? -6.125 -7.785 1.255 1 95.31 116 GLU A N 1
ATOM 891 C CA . GLU A 1 116 ? -7.188 -7.066 1.95 1 95.31 116 GLU A CA 1
ATOM 892 C C . GLU A 1 116 ? -8.164 -6.434 0.963 1 95.31 116 GLU A C 1
ATOM 894 O O . GLU A 1 116 ? -7.809 -5.504 0.236 1 95.31 116 GLU A O 1
ATOM 899 N N . CYS A 1 117 ? -9.391 -6.953 0.997 1 95.5 117 CYS A N 1
ATOM 900 C CA . CYS A 1 117 ? -10.367 -6.551 -0.009 1 95.5 117 CYS A CA 1
ATOM 901 C C . CYS A 1 117 ? -11.453 -5.676 0.606 1 95.5 117 CYS A C 1
ATOM 903 O O . CYS A 1 117 ? -11.805 -5.84 1.776 1 95.5 117 CYS A O 1
ATOM 905 N N . PHE A 1 118 ? -11.945 -4.777 -0.232 1 92.69 118 PHE A N 1
ATOM 906 C CA . PHE A 1 118 ? -13.008 -3.875 0.204 1 92.69 118 PHE A CA 1
ATOM 907 C C . PHE A 1 118 ? -13.797 -3.35 -0.99 1 92.69 118 PHE A C 1
ATOM 909 O O . PHE A 1 118 ? -13.328 -3.426 -2.129 1 92.69 118 PHE A O 1
ATOM 916 N N . LYS A 1 119 ? -14.953 -2.887 -0.689 1 90.94 119 LYS A N 1
ATOM 917 C CA . LYS A 1 119 ? -15.797 -2.318 -1.734 1 90.94 119 LYS A CA 1
ATOM 918 C C . LYS A 1 119 ? -15.359 -0.899 -2.086 1 90.94 119 LYS A C 1
ATOM 920 O O . LYS A 1 119 ? -14.984 -0.123 -1.203 1 90.94 119 LYS A O 1
ATOM 925 N N . ILE A 1 120 ? -15.453 -0.626 -3.371 1 87.25 120 ILE A N 1
ATOM 926 C CA . ILE A 1 120 ? -15.125 0.721 -3.822 1 87.25 120 ILE A CA 1
ATOM 927 C C . ILE A 1 120 ? -16.266 1.277 -4.664 1 87.25 120 ILE A C 1
ATOM 929 O O . ILE A 1 120 ? -17.047 0.518 -5.25 1 87.25 120 ILE A O 1
ATOM 933 N N . MET B 1 1 ? -34.875 46.062 35.75 1 33.34 1 MET B N 1
ATOM 934 C CA . MET B 1 1 ? -34.75 44.625 35.656 1 33.34 1 MET B CA 1
ATOM 935 C C . MET B 1 1 ? -33.594 44.219 34.719 1 33.34 1 MET B C 1
ATOM 937 O O . MET B 1 1 ? -33.531 44.656 33.594 1 33.34 1 MET B O 1
ATOM 941 N N . LYS B 1 2 ? -32.344 43.938 35.281 1 40.03 2 LYS B N 1
ATOM 942 C CA . LYS B 1 2 ? -31.094 43.562 34.656 1 40.03 2 LYS B CA 1
ATOM 943 C C . LYS B 1 2 ? -31.25 42.312 33.812 1 40.03 2 LYS B C 1
ATOM 945 O O . LYS B 1 2 ? -31.703 41.281 34.312 1 40.03 2 LYS B O 1
ATOM 950 N N . ILE B 1 3 ? -31.562 42.438 32.562 1 41.5 3 ILE B N 1
ATOM 951 C CA . ILE B 1 3 ? -31.562 41.344 31.625 1 41.5 3 ILE B CA 1
ATOM 952 C C . ILE B 1 3 ? -30.219 40.625 31.656 1 41.5 3 ILE B C 1
ATOM 954 O O . ILE B 1 3 ? -29.172 41.219 31.344 1 41.5 3 ILE B O 1
ATOM 958 N N . ALA B 1 4 ? -30.031 39.781 32.656 1 40.81 4 ALA B N 1
ATOM 959 C CA . ALA B 1 4 ? -28.922 38.844 32.656 1 40.81 4 ALA B CA 1
ATOM 960 C C . ALA B 1 4 ? -28.828 38.094 31.328 1 40.81 4 ALA B C 1
ATOM 962 O O . ALA B 1 4 ? -29.766 37.375 30.969 1 40.81 4 ALA B O 1
ATOM 963 N N . ALA B 1 5 ? -28.234 38.719 30.297 1 38.34 5 ALA B N 1
ATOM 964 C CA . ALA B 1 5 ? -27.891 38 29.078 1 38.34 5 ALA B CA 1
ATOM 965 C C . ALA B 1 5 ? -27.141 36.719 29.391 1 38.34 5 ALA B C 1
ATOM 967 O O . ALA B 1 5 ? -26.078 36.75 30 1 38.34 5 ALA B O 1
ATOM 968 N N . LEU B 1 6 ? -27.906 35.656 29.766 1 37.97 6 LEU B N 1
ATOM 969 C CA . LEU B 1 6 ? -27.328 34.344 29.828 1 37.97 6 LEU B CA 1
ATOM 970 C C . LEU B 1 6 ? -26.5 34.031 28.578 1 37.97 6 LEU B C 1
ATOM 972 O O . LEU B 1 6 ? -27.031 34 27.469 1 37.97 6 LEU B O 1
ATOM 976 N N . ALA B 1 7 ? -25.266 34.562 28.5 1 34.5 7 ALA B N 1
ATOM 977 C CA . ALA B 1 7 ? -24.328 34.094 27.484 1 34.5 7 ALA B CA 1
ATOM 978 C C . ALA B 1 7 ? -24.312 32.562 27.422 1 34.5 7 ALA B C 1
ATOM 980 O O . ALA B 1 7 ? -23.969 31.906 28.406 1 34.5 7 ALA B O 1
ATOM 981 N N . ALA B 1 8 ? -25.312 31.953 26.797 1 33.19 8 ALA B N 1
ATOM 982 C CA . ALA B 1 8 ? -25.219 30.531 26.453 1 33.19 8 ALA B CA 1
ATOM 983 C C . ALA B 1 8 ? -23.844 30.188 25.891 1 33.19 8 ALA B C 1
ATOM 985 O O . ALA B 1 8 ? -23.438 30.734 24.859 1 33.19 8 ALA B O 1
ATOM 986 N N . THR B 1 9 ? -22.875 30.016 26.75 1 33.53 9 THR B N 1
ATOM 987 C CA . THR B 1 9 ? -21.641 29.406 26.281 1 33.53 9 THR B CA 1
ATOM 988 C C . THR B 1 9 ? -21.953 28.172 25.422 1 33.53 9 THR B C 1
ATOM 990 O O . THR B 1 9 ? -22.547 27.203 25.891 1 33.53 9 THR B O 1
ATOM 993 N N . PHE B 1 10 ? -22.406 28.422 24.203 1 32.06 10 PHE B N 1
ATOM 994 C CA . PHE B 1 10 ? -22.344 27.266 23.312 1 32.06 10 PHE B CA 1
ATOM 995 C C . PHE B 1 10 ? -21.031 26.5 23.516 1 32.06 10 PHE B C 1
ATOM 997 O O . PHE B 1 10 ? -19.953 27.047 23.297 1 32.06 10 PHE B O 1
ATOM 1004 N N . ALA B 1 11 ? -20.953 25.781 24.625 1 34 11 ALA B N 1
ATOM 1005 C CA . ALA B 1 11 ? -19.891 24.781 24.609 1 34 11 ALA B CA 1
ATOM 1006 C C . ALA B 1 11 ? -19.734 24.156 23.234 1 34 11 ALA B C 1
ATOM 1008 O O . ALA B 1 11 ? -20.656 23.469 22.75 1 34 11 ALA B O 1
ATOM 1009 N N . LEU B 1 12 ? -19.141 24.875 22.312 1 34.53 12 LEU B N 1
ATOM 1010 C CA . LEU B 1 12 ? -18.656 24.078 21.172 1 34.53 12 LEU B CA 1
ATOM 1011 C C . LEU B 1 12 ? -18.188 22.703 21.641 1 34.53 12 LEU B C 1
ATOM 1013 O O . LEU B 1 12 ? -17.219 22.594 22.391 1 34.53 12 LEU B O 1
ATOM 1017 N N . ALA B 1 13 ? -19.078 21.859 22.078 1 35 13 ALA B N 1
ATOM 1018 C CA . ALA B 1 13 ? -18.688 20.453 22.078 1 35 13 ALA B CA 1
ATOM 1019 C C . ALA B 1 13 ? -17.688 20.156 20.953 1 35 13 ALA B C 1
ATOM 1021 O O . ALA B 1 13 ? -18.062 20.125 19.781 1 35 13 ALA B O 1
ATOM 1022 N N . LEU B 1 14 ? -16.516 20.797 20.984 1 36.09 14 LEU B N 1
ATOM 1023 C CA . LEU B 1 14 ? -15.523 20.203 20.094 1 36.09 14 LEU B CA 1
ATOM 1024 C C . LEU B 1 14 ? -15.641 18.688 20.094 1 36.09 14 LEU B C 1
ATOM 1026 O O . LEU B 1 14 ? -15.211 18.031 21.062 1 36.09 14 LEU B O 1
ATOM 1030 N N . VAL B 1 15 ? -16.734 18.062 19.969 1 39.16 15 VAL B N 1
ATOM 1031 C CA . VAL B 1 15 ? -16.578 16.656 19.609 1 39.16 15 VAL B CA 1
ATOM 1032 C C . VAL B 1 15 ? -15.219 16.453 18.938 1 39.16 15 VAL B C 1
ATOM 1034 O O . VAL B 1 15 ? -14.945 17.016 17.875 1 39.16 15 VAL B O 1
ATOM 1037 N N . PRO B 1 16 ? -14.133 16.453 19.641 1 44.44 16 PRO B N 1
ATOM 1038 C CA . PRO B 1 16 ? -12.922 16.156 18.875 1 44.44 16 PRO B CA 1
ATOM 1039 C C . PRO B 1 16 ? -13.188 15.266 17.672 1 44.44 16 PRO B C 1
ATOM 1041 O O . PRO B 1 16 ? -13.711 14.156 17.812 1 44.44 16 PRO B O 1
ATOM 1044 N N . SER B 1 17 ? -13.852 15.594 16.641 1 50.06 17 SER B N 1
ATOM 1045 C CA . SER B 1 17 ? -14.023 14.758 15.453 1 50.06 17 SER B CA 1
ATOM 1046 C C . SER B 1 17 ? -12.898 13.75 15.312 1 50.06 17 SER B C 1
ATOM 1048 O O . SER B 1 17 ? -11.75 14.117 15.039 1 50.06 17 SER B O 1
ATOM 1050 N N . VAL B 1 18 ? -12.859 12.688 16.094 1 67.06 18 VAL B N 1
ATOM 1051 C CA . VAL B 1 18 ? -11.875 11.609 16.078 1 67.06 18 VAL B CA 1
ATOM 1052 C C . VAL B 1 18 ? -11.531 11.258 14.625 1 67.06 18 VAL B C 1
ATOM 1054 O O . VAL B 1 18 ? -12.422 11.062 13.797 1 67.06 18 VAL B O 1
ATOM 1057 N N . SER B 1 19 ? -10.43 11.625 14.156 1 87.94 19 SER B N 1
ATOM 1058 C CA . SER B 1 19 ? -9.938 11.414 12.805 1 87.94 19 SER B CA 1
ATOM 1059 C C . SER B 1 19 ? -9.742 9.93 12.508 1 87.94 19 SER B C 1
ATOM 1061 O O . SER B 1 19 ? -9.258 9.18 13.359 1 87.94 19 SER B O 1
ATOM 1063 N N . ALA B 1 20 ? -10.367 9.438 11.547 1 94.62 20 ALA B N 1
ATOM 1064 C CA . ALA B 1 20 ? -10.203 8.047 11.125 1 94.62 20 ALA B CA 1
ATOM 1065 C C . ALA B 1 20 ? -8.758 7.77 10.719 1 94.62 20 ALA B C 1
ATOM 1067 O O . ALA B 1 20 ? -8.281 6.633 10.828 1 94.62 20 ALA B O 1
ATOM 1068 N N . TRP B 1 21 ? -8.125 8.789 10.273 1 97.56 21 TRP B N 1
ATOM 1069 C CA . TRP B 1 21 ? -6.703 8.688 9.945 1 97.56 21 TRP B CA 1
ATOM 1070 C C . TRP B 1 21 ? -5.969 9.969 10.312 1 97.56 21 TRP B C 1
ATOM 1072 O O . TRP B 1 21 ? -6.59 11.023 10.461 1 97.56 21 TRP B O 1
ATOM 1082 N N . ARG B 1 22 ? -4.66 9.836 10.484 1 97.75 22 ARG B N 1
ATOM 1083 C CA . ARG B 1 22 ? -3.766 10.961 10.75 1 97.75 22 ARG B CA 1
ATOM 1084 C C . ARG B 1 22 ? -2.402 10.734 10.102 1 97.75 22 ARG B C 1
ATOM 1086 O O . ARG B 1 22 ? -1.875 9.625 10.125 1 97.75 22 ARG B O 1
ATOM 1093 N N . VAL B 1 23 ? -1.873 11.859 9.547 1 98.31 23 VAL B N 1
ATOM 1094 C CA . VAL B 1 23 ? -0.54 11.75 8.969 1 98.31 23 VAL B CA 1
ATOM 1095 C C . VAL B 1 23 ? 0.323 12.922 9.43 1 98.31 23 VAL B C 1
ATOM 1097 O O . VAL B 1 23 ? -0.163 14.047 9.562 1 98.31 23 VAL B O 1
ATOM 1100 N N . TYR B 1 24 ? 1.508 12.633 9.75 1 98.5 24 TYR B N 1
ATOM 1101 C CA . TYR B 1 24 ? 2.576 13.594 9.992 1 98.5 24 TYR B CA 1
ATOM 1102 C C . TYR B 1 24 ? 3.691 13.445 8.969 1 98.5 24 TYR B C 1
ATOM 1104 O O . TYR B 1 24 ? 4.27 12.359 8.828 1 98.5 24 TYR B O 1
ATOM 1112 N N . PHE B 1 25 ? 3.969 14.492 8.281 1 98.75 25 PHE B N 1
ATOM 1113 C CA . PHE B 1 25 ? 5.137 14.562 7.406 1 98.75 25 PHE B CA 1
ATOM 1114 C C . PHE B 1 25 ? 6.219 15.445 8.023 1 98.75 25 PHE B C 1
ATOM 1116 O O . PHE B 1 25 ? 5.949 16.578 8.43 1 98.75 25 PHE B O 1
ATOM 1123 N N . TYR B 1 26 ? 7.414 14.883 8.031 1 98.75 26 TYR B N 1
ATOM 1124 C CA . TYR B 1 26 ? 8.523 15.609 8.633 1 98.75 26 TYR B CA 1
ATOM 1125 C C . TYR B 1 26 ? 9.594 15.93 7.602 1 98.75 26 TYR B C 1
ATOM 1127 O O . TYR B 1 26 ? 9.891 15.109 6.73 1 98.75 26 TYR B O 1
ATOM 1135 N N . GLN B 1 27 ? 10.109 17.031 7.809 1 98.75 27 GLN B N 1
ATOM 1136 C CA . GLN B 1 27 ? 11.156 17.469 6.883 1 98.75 27 GLN B CA 1
ATOM 1137 C C . GLN B 1 27 ? 12.414 16.625 7.035 1 98.75 27 GLN B C 1
ATOM 1139 O O . GLN B 1 27 ? 13.133 16.391 6.062 1 98.75 27 GLN B O 1
ATOM 1144 N N . LEU B 1 28 ? 12.734 16.188 8.188 1 98.56 28 LEU B N 1
ATOM 1145 C CA . LEU B 1 28 ? 13.961 15.438 8.438 1 98.56 28 LEU B CA 1
ATOM 1146 C C . LEU B 1 28 ? 13.656 13.977 8.75 1 98.56 28 LEU B C 1
ATOM 1148 O O . LEU B 1 28 ? 12.508 13.617 9.016 1 98.56 28 LEU B O 1
ATOM 1152 N N . LYS B 1 29 ? 14.672 13.188 8.633 1 98 29 LYS B N 1
ATOM 1153 C CA . LYS B 1 29 ? 14.555 11.781 9.016 1 98 29 LYS B CA 1
ATOM 1154 C C . LYS B 1 29 ? 14.203 11.648 10.5 1 98 29 LYS B C 1
ATOM 1156 O O . LYS B 1 29 ? 14.328 12.609 11.258 1 98 29 LYS B O 1
ATOM 1161 N N . GLU B 1 30 ? 13.648 10.508 10.867 1 98 30 GLU B N 1
ATOM 1162 C CA . GLU B 1 30 ? 13.359 10.086 12.234 1 98 30 GLU B CA 1
ATOM 1163 C C . GLU B 1 30 ? 12.312 10.984 12.883 1 98 30 GLU B C 1
ATOM 1165 O O . GLU B 1 30 ? 12.297 11.148 14.102 1 98 30 GLU B O 1
ATOM 1170 N N . GLY B 1 31 ? 11.586 11.641 12.125 1 98 31 GLY B N 1
ATOM 1171 C CA . GLY B 1 31 ? 10.492 12.438 12.656 1 98 31 GLY B CA 1
ATOM 1172 C C . GLY B 1 31 ? 10.945 13.766 13.234 1 98 31 GLY B C 1
ATOM 1173 O O . GLY B 1 31 ? 10.32 14.289 14.156 1 98 31 GLY B O 1
ATOM 1174 N N . GLU B 1 32 ? 11.961 14.289 12.695 1 97.81 32 GLU B N 1
ATOM 1175 C CA . GLU B 1 32 ? 12.523 15.516 13.258 1 97.81 32 GLU B CA 1
ATOM 1176 C C . GLU B 1 32 ? 12.281 16.703 12.328 1 97.81 32 GLU B C 1
ATOM 1178 O O . GLU B 1 32 ? 11.922 16.531 11.164 1 97.81 32 GLU B O 1
ATOM 1183 N N . GLY B 1 33 ? 12.359 17.906 12.938 1 97.75 33 GLY B N 1
ATOM 1184 C CA . GLY B 1 33 ? 12.273 19.141 12.156 1 97.75 33 GLY B CA 1
ATOM 1185 C C . GLY B 1 33 ? 10.852 19.594 11.914 1 97.75 33 GLY B C 1
ATOM 1186 O O . GLY B 1 33 ? 9.914 19.094 12.531 1 97.75 33 GLY B O 1
ATOM 1187 N N . PRO B 1 34 ? 10.719 20.656 11.102 1 97.94 34 PRO B N 1
ATOM 1188 C CA . PRO B 1 34 ? 9.383 21.125 10.734 1 97.94 34 PRO B CA 1
ATOM 1189 C C . PRO B 1 34 ? 8.484 20 10.219 1 97.94 34 PRO B C 1
ATOM 1191 O O . PRO B 1 34 ? 8.969 19.031 9.617 1 97.94 34 PRO B O 1
AT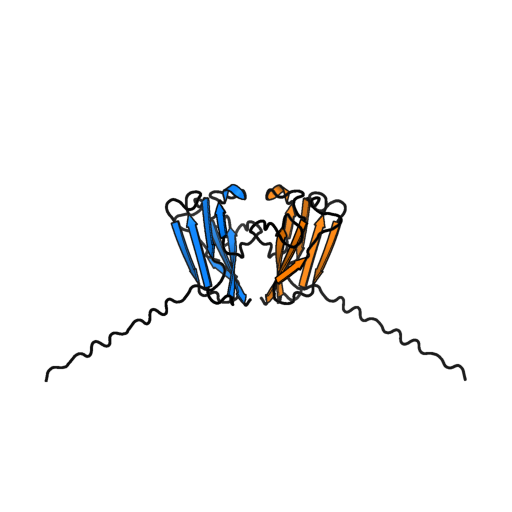OM 1194 N N . SER B 1 35 ? 7.227 20.156 10.531 1 98.12 35 SER B N 1
ATOM 1195 C CA . SER B 1 35 ? 6.293 19.109 10.117 1 98.12 35 SER B CA 1
ATOM 1196 C C . SER B 1 35 ? 4.953 19.703 9.695 1 98.12 35 SER B C 1
ATOM 1198 O O . SER B 1 35 ? 4.641 20.844 10.031 1 98.12 35 SER B O 1
ATOM 1200 N N . ILE B 1 36 ? 4.238 18.953 8.867 1 98.12 36 ILE B N 1
ATOM 1201 C CA . ILE B 1 36 ? 2.832 19.219 8.578 1 98.12 36 ILE B CA 1
ATOM 1202 C C . ILE B 1 36 ? 1.984 18.016 8.992 1 98.12 36 ILE B C 1
ATOM 1204 O O . ILE B 1 36 ? 2.441 16.859 8.922 1 98.12 36 ILE B O 1
ATOM 1208 N N . THR B 1 37 ? 0.825 18.297 9.438 1 97.38 37 THR B N 1
ATOM 1209 C CA . THR B 1 37 ? -0.09 17.25 9.867 1 97.38 37 THR B CA 1
ATOM 1210 C C . THR B 1 37 ? -1.463 17.422 9.227 1 97.38 37 THR B C 1
ATOM 1212 O O . THR B 1 37 ? -1.862 18.547 8.906 1 97.38 37 THR B O 1
ATOM 1215 N N . ASN B 1 38 ? -2.062 16.359 8.953 1 97.5 38 ASN B N 1
ATOM 1216 C CA . ASN B 1 38 ? -3.443 16.328 8.484 1 97.5 38 ASN B CA 1
ATOM 1217 C C . ASN B 1 38 ? -4.191 15.102 9.008 1 97.5 38 ASN B C 1
ATOM 1219 O O . ASN B 1 38 ? -3.57 14.148 9.477 1 97.5 38 ASN B O 1
ATOM 1223 N N . ALA B 1 39 ? -5.461 15.234 9.016 1 96.75 39 ALA B N 1
ATOM 1224 C CA . ALA B 1 39 ? -6.336 14.156 9.453 1 96.75 39 ALA B CA 1
ATOM 1225 C C . ALA B 1 39 ? -7.707 14.25 8.789 1 96.75 39 ALA B C 1
ATOM 1227 O O . ALA B 1 39 ? -8.031 15.266 8.164 1 96.75 39 ALA B O 1
ATOM 1228 N N . GLY B 1 40 ? -8.43 13.117 8.859 1 95.44 40 GLY B N 1
ATOM 1229 C CA . GLY B 1 40 ? -9.742 13.18 8.227 1 95.44 40 GLY B CA 1
ATOM 1230 C C . GLY B 1 40 ? -10.703 12.133 8.758 1 95.44 40 GLY B C 1
ATOM 1231 O O . GLY B 1 40 ? -10.305 11.227 9.484 1 95.44 40 GLY B O 1
ATOM 1232 N N . PRO B 1 41 ? -11.938 12.289 8.477 1 89.88 41 PRO B N 1
ATOM 1233 C CA . PRO B 1 41 ? -13.023 11.484 9.047 1 89.88 41 PRO B CA 1
ATOM 1234 C C . PRO B 1 41 ? -13.039 10.055 8.5 1 89.88 41 PRO B C 1
ATOM 1236 O O . PRO B 1 41 ? -13.625 9.164 9.117 1 89.88 41 PRO B O 1
ATOM 1239 N N . GLY B 1 42 ? -12.484 9.766 7.375 1 91.19 42 GLY B N 1
ATOM 1240 C CA . GLY B 1 42 ? -12.422 8.398 6.891 1 91.19 42 GLY B CA 1
ATOM 1241 C C . GLY B 1 42 ? -13.625 8.008 6.055 1 91.19 42 GLY B C 1
ATOM 1242 O O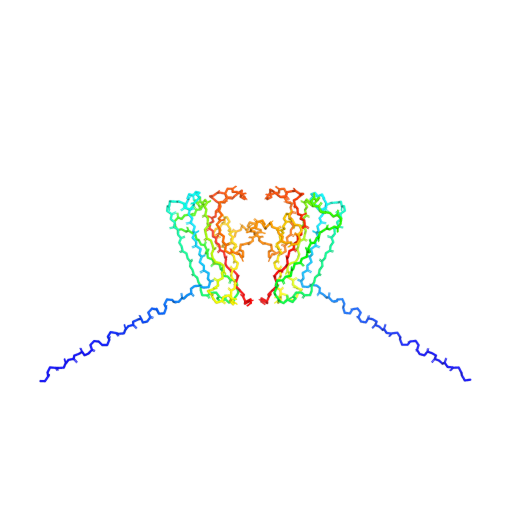 . GLY B 1 42 ? -14.039 6.848 6.055 1 91.19 42 GLY B O 1
ATOM 1243 N N . ASN B 1 43 ? -14.258 9.008 5.512 1 91.44 43 ASN B N 1
AT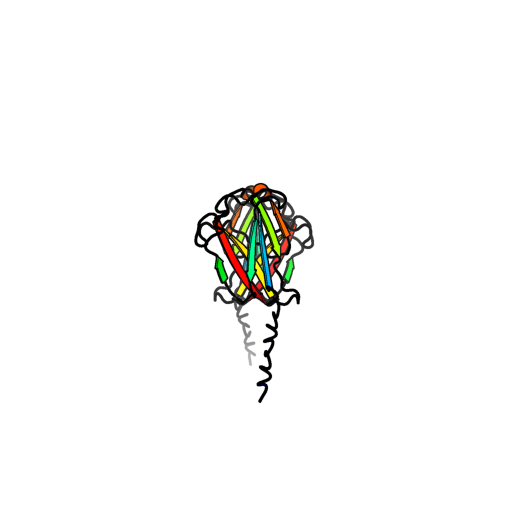OM 1244 C CA . ASN B 1 43 ? -15.289 8.648 4.551 1 91.44 43 ASN B CA 1
ATOM 1245 C C . ASN B 1 43 ? -14.75 7.723 3.463 1 91.44 43 ASN B C 1
ATOM 1247 O O . ASN B 1 43 ? -13.641 7.922 2.969 1 91.44 43 ASN B O 1
ATOM 1251 N N . PRO B 1 44 ? -15.625 6.73 3.174 1 91.12 44 PRO B N 1
ATOM 1252 C CA . PRO B 1 44 ? -15.148 5.785 2.16 1 91.12 44 PRO B CA 1
ATOM 1253 C C . PRO B 1 44 ? -14.797 6.469 0.838 1 91.12 44 PRO B C 1
ATOM 1255 O O . PRO B 1 44 ? -15.492 7.398 0.418 1 91.12 44 PRO B O 1
ATOM 1258 N N . GLY B 1 45 ? -13.781 5.891 0.205 1 91.31 45 GLY B N 1
ATOM 1259 C CA . GLY B 1 45 ? -13.422 6.371 -1.121 1 91.31 45 GLY B CA 1
ATOM 1260 C C . GLY B 1 45 ? -12.094 7.09 -1.16 1 91.31 45 GLY B C 1
ATOM 1261 O O . GLY B 1 45 ? -11.375 7.145 -0.156 1 91.31 45 GLY B O 1
ATOM 1262 N N . PHE B 1 46 ? -11.789 7.508 -2.326 1 94.19 46 PHE B N 1
ATOM 1263 C CA . PHE B 1 46 ? -10.523 8.148 -2.662 1 94.19 46 PHE B CA 1
ATOM 1264 C C . PHE B 1 46 ? -10.594 9.656 -2.426 1 94.19 46 PHE B C 1
ATOM 1266 O O . PHE B 1 46 ? -11.609 10.289 -2.732 1 94.19 46 PHE B O 1
ATOM 1273 N N . ARG B 1 47 ? -9.555 10.234 -1.84 1 96.88 47 ARG B N 1
ATOM 1274 C CA . ARG B 1 47 ? -9.438 11.68 -1.716 1 96.88 47 ARG B CA 1
ATOM 1275 C C . ARG B 1 47 ? -8.008 12.141 -1.99 1 96.88 47 ARG B C 1
ATOM 1277 O O . ARG B 1 47 ? -7.062 11.633 -1.386 1 96.88 47 ARG B O 1
ATOM 1284 N N . CYS B 1 48 ? -7.895 13.102 -2.873 1 98.12 48 CYS B N 1
ATOM 1285 C CA . CYS B 1 48 ? -6.598 13.695 -3.176 1 98.12 48 CYS B CA 1
ATOM 1286 C C . CYS B 1 48 ? -6.34 14.922 -2.303 1 98.12 48 CYS B C 1
ATOM 1288 O O . CYS B 1 48 ? -7.219 15.773 -2.146 1 98.12 48 CYS B O 1
ATOM 1290 N N . HIS B 1 49 ? -5.211 14.969 -1.721 1 98.25 49 HIS B N 1
ATOM 1291 C CA . HIS B 1 49 ? -4.641 16.156 -1.074 1 98.25 49 HIS B CA 1
ATOM 1292 C C . HIS B 1 49 ? -3.508 16.75 -1.907 1 98.25 49 HIS B C 1
ATOM 1294 O O . HIS B 1 49 ? -2.385 16.234 -1.888 1 98.25 49 HIS B O 1
ATOM 1300 N N . PRO B 1 50 ? -3.814 17.75 -2.549 1 98.12 50 PRO B N 1
ATOM 1301 C CA . PRO B 1 50 ? -3.066 18.094 -3.758 1 98.12 50 PRO B CA 1
ATOM 1302 C C . PRO B 1 50 ? -1.681 18.656 -3.455 1 98.12 50 PRO B C 1
ATOM 1304 O O . PRO B 1 50 ? -0.856 18.797 -4.359 1 98.12 50 PRO B O 1
ATOM 1307 N N . ASN B 1 51 ? -1.398 19.078 -2.262 1 97.44 51 ASN B N 1
ATOM 1308 C CA . ASN B 1 51 ? -0.072 19.594 -1.926 1 97.44 51 ASN B CA 1
ATOM 1309 C C . ASN B 1 51 ? 0.281 19.312 -0.467 1 97.44 51 ASN B C 1
ATOM 1311 O O . ASN B 1 51 ? -0.578 18.906 0.318 1 97.44 51 ASN B O 1
ATOM 1315 N N . VAL B 1 52 ? 1.584 19.5 -0.224 1 98.38 52 VAL B N 1
ATOM 1316 C CA . VAL B 1 52 ? 2.105 19.344 1.129 1 98.38 52 VAL B CA 1
ATOM 1317 C C . VAL B 1 52 ? 2.904 20.594 1.524 1 98.38 52 VAL B C 1
ATOM 1319 O O . VAL B 1 52 ? 3.918 20.484 2.219 1 98.38 52 VAL B O 1
ATOM 1322 N N . ASP B 1 53 ? 2.447 21.734 0.991 1 96.75 53 ASP B N 1
ATOM 1323 C CA . ASP B 1 53 ? 3.115 22.969 1.39 1 96.75 53 ASP B CA 1
ATOM 1324 C C . ASP B 1 53 ? 3.084 23.156 2.906 1 96.75 53 ASP B C 1
ATOM 1326 O O . ASP B 1 53 ? 2.104 22.781 3.559 1 96.75 53 ASP B O 1
ATOM 1330 N N . PRO B 1 54 ? 4.195 23.688 3.395 1 97.81 54 PRO B N 1
ATOM 1331 C CA . PRO B 1 54 ? 5.387 24.25 2.738 1 97.81 54 PRO B CA 1
ATOM 1332 C C . PRO B 1 54 ? 6.492 23.203 2.562 1 97.81 54 PRO B C 1
ATOM 1334 O O . PRO B 1 54 ? 7.648 23.562 2.324 1 97.81 54 PRO B O 1
ATOM 1337 N N . LEU B 1 55 ? 6.18 21.906 2.768 1 98.5 55 LEU B N 1
ATOM 1338 C CA . LEU B 1 55 ? 7.238 20.906 2.768 1 98.5 55 LEU B CA 1
ATOM 1339 C C . LEU B 1 55 ? 7.301 20.172 1.428 1 98.5 55 LEU B C 1
ATOM 1341 O O . LEU B 1 55 ? 7.758 19.031 1.356 1 98.5 55 LEU B O 1
ATOM 1345 N N . ASN B 1 56 ? 6.84 20.781 0.361 1 98.5 56 ASN B N 1
ATOM 1346 C CA . ASN B 1 56 ? 6.895 20.188 -0.967 1 98.5 56 ASN B CA 1
ATOM 1347 C C . ASN B 1 56 ? 8.32 19.766 -1.338 1 98.5 56 ASN B C 1
ATOM 1349 O O . ASN B 1 56 ? 9.227 20.609 -1.336 1 98.5 56 ASN B O 1
ATOM 1353 N N . GLN B 1 57 ? 8.508 18.5 -1.598 1 98.12 57 GLN B N 1
ATOM 1354 C CA . GLN B 1 57 ? 9.789 17.906 -1.978 1 98.12 57 GLN B CA 1
ATOM 1355 C C . GLN B 1 57 ? 10.844 18.141 -0.899 1 98.12 57 GLN B C 1
ATOM 1357 O O . GLN B 1 57 ? 12.023 18.312 -1.207 1 98.12 57 GLN B O 1
ATOM 1362 N N . LYS B 1 58 ? 10.438 18.141 0.323 1 98.62 58 LYS B N 1
ATOM 1363 C CA . LYS B 1 58 ? 11.359 18.312 1.44 1 98.62 58 LYS B CA 1
ATOM 1364 C C . LYS B 1 58 ? 11.086 17.297 2.545 1 98.62 58 LYS B C 1
ATOM 1366 O O . LYS B 1 58 ? 11.688 17.375 3.619 1 98.62 58 LYS B O 1
ATOM 1371 N N . ILE B 1 59 ? 10.164 16.422 2.316 1 98.62 59 ILE B N 1
ATOM 1372 C CA . ILE B 1 59 ? 9.742 15.484 3.34 1 98.62 59 ILE B CA 1
ATOM 1373 C C . ILE B 1 59 ? 10.688 14.289 3.365 1 98.62 59 ILE B C 1
ATOM 1375 O O . ILE B 1 59 ? 10.93 13.656 2.334 1 98.62 59 ILE B O 1
ATOM 1379 N N . SER B 1 60 ? 11.148 13.93 4.562 1 98.69 60 SER B N 1
ATOM 1380 C CA . SER B 1 60 ? 12.109 12.836 4.691 1 98.69 60 SER B CA 1
ATOM 1381 C C . SER B 1 60 ? 11.539 11.695 5.531 1 98.69 60 SER B C 1
ATOM 1383 O O . SER B 1 60 ? 12.055 10.578 5.512 1 98.69 60 SER B O 1
ATOM 1385 N N . SER B 1 61 ? 10.508 12 6.34 1 98.62 61 SER B N 1
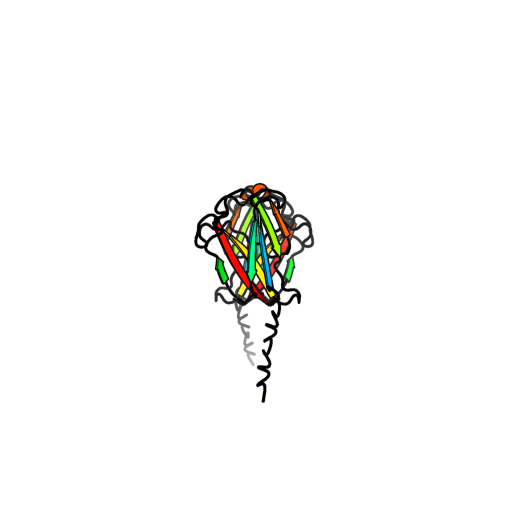ATOM 1386 C CA . SER B 1 61 ? 9.922 10.922 7.125 1 98.62 61 SER B CA 1
ATOM 1387 C C . SER B 1 61 ? 8.43 11.156 7.359 1 98.62 61 SER B C 1
ATOM 1389 O O . SER B 1 61 ? 7.926 12.258 7.113 1 98.62 61 SER B O 1
ATOM 1391 N N . MET B 1 62 ? 7.734 10.062 7.762 1 98.56 62 MET B N 1
ATOM 1392 C CA . MET B 1 62 ? 6.285 10.086 7.926 1 98.56 62 MET B CA 1
ATOM 1393 C C . MET B 1 62 ? 5.859 9.203 9.094 1 98.56 62 MET B C 1
ATOM 1395 O O . MET B 1 62 ? 6.41 8.117 9.297 1 98.56 62 MET B O 1
ATOM 1399 N N . ARG B 1 63 ? 4.938 9.703 9.828 1 98.44 63 ARG B N 1
ATOM 1400 C CA . ARG B 1 63 ? 4.152 8.891 10.75 1 98.44 63 ARG B CA 1
ATOM 1401 C C . ARG B 1 63 ? 2.689 8.828 10.312 1 98.44 63 ARG B C 1
ATOM 1403 O O . ARG B 1 63 ? 2.076 9.859 10.039 1 98.44 63 ARG B O 1
ATOM 1410 N N . TYR B 1 64 ? 2.188 7.641 10.195 1 97.94 64 TYR B N 1
ATOM 1411 C CA . TYR B 1 64 ? 0.831 7.477 9.688 1 97.94 64 TYR B CA 1
ATOM 1412 C C . TYR B 1 64 ? 0.006 6.582 10.602 1 97.94 64 TYR B C 1
ATOM 1414 O O . TYR B 1 64 ? 0.481 5.531 11.039 1 97.94 64 TYR B O 1
ATOM 1422 N N . TYR B 1 65 ? -1.159 7.027 10.914 1 97.31 65 TYR B N 1
ATOM 1423 C CA . TYR B 1 65 ? -2.197 6.27 11.602 1 97.31 65 TYR B CA 1
ATOM 1424 C C . TYR B 1 65 ? -3.375 5.992 10.68 1 97.31 65 TYR B C 1
ATOM 1426 O O . TYR B 1 65 ? -4.113 6.906 10.312 1 97.31 65 TYR B O 1
ATOM 1434 N N . SER B 1 66 ? -3.598 4.777 10.406 1 96.81 66 SER B N 1
ATOM 1435 C CA . SER B 1 66 ? -4.441 4.406 9.273 1 96.81 66 SER B CA 1
ATOM 1436 C C . SER B 1 66 ? -5.855 4.062 9.727 1 96.81 66 SER B C 1
ATOM 1438 O O . SER B 1 66 ? -6.773 3.963 8.906 1 96.81 66 SER B O 1
ATOM 1440 N N . ASP B 1 67 ? -6.016 3.863 11 1 94.75 67 ASP B N 1
ATOM 1441 C CA . ASP B 1 67 ? -7.285 3.314 11.477 1 94.75 67 ASP B CA 1
ATOM 1442 C C . ASP B 1 67 ? -7.969 4.27 12.445 1 94.75 67 ASP B C 1
ATOM 1444 O O . ASP B 1 67 ? -7.301 4.961 13.219 1 94.75 67 ASP B O 1
ATOM 1448 N N . ASN B 1 68 ? -9.258 4.254 12.406 1 93.62 68 ASN B N 1
ATOM 1449 C CA . ASN B 1 68 ? -9.953 4.961 13.477 1 93.62 68 ASN B CA 1
ATOM 1450 C C . ASN B 1 68 ? -9.844 4.219 14.805 1 93.62 68 ASN B C 1
ATOM 1452 O O . ASN B 1 68 ? -9.531 3.027 14.828 1 93.62 68 ASN B O 1
ATOM 1456 N N . PRO B 1 69 ? -10.125 4.977 15.773 1 90.12 69 PRO B N 1
ATOM 1457 C CA . PRO B 1 69 ? -9.93 4.363 17.094 1 90.12 69 PRO B CA 1
ATOM 1458 C C . PRO B 1 69 ? -10.797 3.125 17.297 1 90.12 69 PRO B C 1
ATOM 1460 O O . PRO B 1 69 ? -10.383 2.189 17.984 1 90.12 69 PRO B O 1
ATOM 1463 N N . GLU B 1 70 ? -11.898 3.037 16.688 1 91.5 70 GLU B N 1
ATOM 1464 C CA . GLU B 1 70 ? -12.836 1.934 16.859 1 91.5 70 GLU B CA 1
ATOM 1465 C C . GLU B 1 70 ? -12.422 0.72 16.031 1 91.5 70 GLU B C 1
ATOM 1467 O O . GLU B 1 70 ? -12.938 -0.383 16.234 1 91.5 70 GLU B O 1
ATOM 1472 N N . GLY B 1 71 ? -11.578 0.912 15.086 1 90.38 71 GLY B N 1
ATOM 1473 C CA . GLY B 1 71 ? -11.133 -0.191 14.258 1 90.38 71 GLY B CA 1
ATOM 1474 C C . GLY B 1 71 ? -12.156 -0.607 13.219 1 90.38 71 GLY B C 1
ATOM 1475 O O . GLY B 1 71 ? -12.258 -1.787 12.875 1 90.38 71 GLY B O 1
ATOM 1476 N N . THR B 1 72 ? -12.938 0.333 12.773 1 91.62 72 THR B N 1
ATOM 1477 C CA . THR B 1 72 ? -13.992 -0.002 11.828 1 91.62 72 THR B CA 1
ATOM 1478 C C . THR B 1 72 ? -13.711 0.611 10.461 1 91.62 72 THR B C 1
ATOM 1480 O O . THR B 1 72 ? -14.336 0.246 9.461 1 91.62 72 THR B O 1
ATOM 1483 N N . THR B 1 73 ? -12.859 1.566 10.469 1 93.38 73 THR B N 1
ATOM 1484 C CA . THR B 1 73 ? -12.5 2.256 9.234 1 93.38 73 THR B CA 1
ATOM 1485 C C . THR B 1 73 ? -10.984 2.277 9.047 1 93.38 73 THR B C 1
ATOM 1487 O O . THR B 1 73 ? -10.242 2.559 9.992 1 93.38 73 THR B O 1
ATOM 1490 N N . ARG B 1 74 ? -10.555 1.874 7.922 1 94.81 74 ARG B N 1
ATOM 1491 C CA . ARG B 1 74 ? -9.156 1.982 7.539 1 94.81 74 ARG B CA 1
ATOM 1492 C C . ARG B 1 74 ? -8.984 2.887 6.324 1 94.81 74 ARG B C 1
ATOM 1494 O O . ARG B 1 74 ? -9.781 2.83 5.387 1 94.81 74 ARG B O 1
ATOM 1501 N N . CYS B 1 75 ? -7.938 3.762 6.383 1 96.69 75 CYS B N 1
ATOM 1502 C CA . CYS B 1 75 ? -7.578 4.629 5.266 1 96.69 75 CYS B CA 1
ATOM 1503 C C . CYS B 1 75 ? -6.137 4.383 4.828 1 96.69 75 CYS B C 1
ATOM 1505 O O . CYS B 1 75 ? -5.203 4.582 5.605 1 96.69 75 CYS B O 1
ATOM 1507 N N . CYS B 1 76 ? -5.957 3.949 3.615 1 96.62 76 CYS B N 1
ATOM 1508 C CA . CYS B 1 76 ? -4.613 3.816 3.064 1 96.62 76 CYS B CA 1
ATOM 1509 C C . CYS B 1 76 ? -4.117 5.145 2.506 1 96.62 76 CYS B C 1
ATOM 1511 O O . CYS B 1 76 ? -4.895 5.91 1.932 1 96.62 76 CYS B O 1
ATOM 1513 N N . LEU B 1 77 ? -2.846 5.336 2.682 1 97.75 77 LEU B N 1
ATOM 1514 C CA . LEU B 1 77 ? -2.215 6.559 2.191 1 97.75 77 LEU B CA 1
ATOM 1515 C C . LEU B 1 77 ? -1.277 6.254 1.027 1 97.75 77 LEU B C 1
ATOM 1517 O O . LEU B 1 77 ? -0.522 5.281 1.07 1 97.75 77 LEU B O 1
ATOM 1521 N N . ARG B 1 78 ? -1.388 7.031 -0.036 1 97.75 78 ARG B N 1
ATOM 1522 C CA . ARG B 1 78 ? -0.448 7.012 -1.152 1 97.75 78 ARG B CA 1
ATOM 1523 C C . ARG B 1 78 ? 0.242 8.359 -1.312 1 97.75 78 ARG B C 1
ATOM 1525 O O . ARG B 1 78 ? -0.391 9.406 -1.167 1 97.75 78 ARG B O 1
ATOM 1532 N N . VAL B 1 79 ? 1.508 8.258 -1.661 1 97.75 79 VAL B N 1
ATOM 1533 C CA . VAL B 1 79 ? 2.24 9.5 -1.867 1 97.75 79 VAL B CA 1
ATOM 1534 C C . VAL B 1 79 ? 2.627 9.633 -3.338 1 97.75 79 VAL B C 1
ATOM 1536 O O . VAL B 1 79 ? 2.682 8.641 -4.066 1 97.75 79 VAL B O 1
ATOM 1539 N N . TYR B 1 80 ? 2.84 10.906 -3.742 1 97.56 80 TYR B N 1
ATOM 1540 C CA . TYR B 1 80 ? 3.113 11.258 -5.129 1 97.56 80 TYR B CA 1
ATOM 1541 C C . TYR B 1 80 ? 4.266 12.25 -5.223 1 97.56 80 TYR B C 1
ATOM 1543 O O . TYR B 1 80 ? 4.484 13.047 -4.305 1 97.56 80 TYR B O 1
ATOM 1551 N N . ASP B 1 81 ? 4.914 12.234 -6.336 1 97.62 81 ASP B N 1
ATOM 1552 C CA . ASP B 1 81 ? 6.082 13.094 -6.469 1 97.62 81 ASP B CA 1
ATOM 1553 C C . ASP B 1 81 ? 5.727 14.391 -7.207 1 97.62 81 ASP B C 1
ATOM 1555 O O . ASP B 1 81 ? 6.602 15.219 -7.465 1 97.62 81 ASP B O 1
ATOM 1559 N N . SER B 1 82 ? 4.5 14.57 -7.566 1 98.12 82 SER B N 1
ATOM 1560 C CA . SER B 1 82 ? 3.988 15.773 -8.203 1 98.12 82 SER B CA 1
ATOM 1561 C C . SER B 1 82 ? 2.695 16.25 -7.547 1 98.12 82 SER B C 1
ATOM 1563 O O . SER B 1 82 ? 1.97 15.445 -6.953 1 98.12 82 SER B O 1
ATOM 1565 N N . PRO B 1 83 ? 2.404 17.578 -7.641 1 97.75 83 PRO B N 1
ATOM 1566 C CA . PRO B 1 83 ? 1.14 18.062 -7.086 1 97.75 83 PRO B CA 1
ATOM 1567 C C . PRO B 1 83 ? -0.079 17.422 -7.738 1 97.75 83 PRO B C 1
ATOM 1569 O O . PRO B 1 83 ? 0.014 16.906 -8.852 1 97.75 83 PRO B O 1
ATOM 1572 N N . GLY B 1 84 ? -1.135 17.375 -7.004 1 98.38 84 GLY B N 1
ATOM 1573 C CA . GLY B 1 84 ? -2.406 16.922 -7.547 1 98.38 84 GLY B CA 1
ATOM 1574 C C . GLY B 1 84 ? -2.49 15.414 -7.695 1 98.38 84 GLY B C 1
ATOM 1575 O O . GLY B 1 84 ? -3.176 14.914 -8.586 1 98.38 84 GLY B O 1
ATOM 1576 N N . CYS B 1 85 ? -1.693 14.742 -6.898 1 97.94 85 CYS B N 1
ATOM 1577 C CA . CYS B 1 85 ? -1.722 13.289 -6.855 1 97.94 85 CYS B CA 1
ATOM 1578 C C . CYS B 1 85 ? -1.334 12.695 -8.203 1 97.94 85 CYS B C 1
ATOM 1580 O O . CYS B 1 85 ? -1.996 11.781 -8.695 1 97.94 85 CYS B O 1
ATOM 1582 N N . LYS B 1 86 ? -0.347 13.344 -8.781 1 97.38 86 LYS B N 1
ATOM 1583 C CA . LYS B 1 86 ? 0.314 12.828 -9.977 1 97.38 86 LYS B CA 1
ATOM 1584 C C . LYS B 1 86 ? 1.688 12.258 -9.641 1 97.38 86 LYS B C 1
ATOM 1586 O O . LYS B 1 86 ? 2.342 12.711 -8.695 1 97.38 86 LYS B O 1
ATOM 1591 N N . GLY B 1 87 ? 2.111 11.164 -10.445 1 95.06 87 GLY B N 1
ATOM 1592 C CA . GLY B 1 87 ? 3.41 10.562 -10.195 1 95.06 87 GLY B CA 1
ATOM 1593 C C . GLY B 1 87 ? 3.408 9.609 -9.016 1 95.06 87 GLY B C 1
ATOM 1594 O O . GLY B 1 87 ? 4.156 9.805 -8.055 1 95.06 87 GLY B O 1
ATOM 1595 N N . ASP B 1 88 ? 2.645 8.617 -9.047 1 92.88 88 ASP B N 1
ATOM 1596 C CA . ASP B 1 88 ? 2.41 7.617 -8.008 1 92.88 88 ASP B CA 1
ATOM 1597 C C . ASP B 1 88 ? 3.643 6.738 -7.805 1 92.88 88 ASP B C 1
ATOM 1599 O O . ASP B 1 88 ? 4.246 6.266 -8.773 1 92.88 88 ASP B O 1
ATOM 1603 N N . PHE B 1 89 ? 3.979 6.438 -6.492 1 90.62 89 PHE B N 1
ATOM 1604 C CA . PHE B 1 89 ? 5.129 5.598 -6.188 1 90.62 89 PHE B CA 1
ATOM 1605 C C . PHE B 1 89 ? 4.793 4.125 -6.398 1 90.62 89 PHE B C 1
ATOM 1607 O O . PHE B 1 89 ? 5.691 3.283 -6.477 1 90.62 89 PHE B O 1
ATOM 1614 N N . GLY B 1 90 ? 3.527 3.861 -6.43 1 90.25 90 GLY B N 1
ATOM 1615 C CA . GLY B 1 90 ? 3.135 2.508 -6.789 1 90.25 90 GLY B CA 1
ATOM 1616 C C . GLY B 1 90 ? 2.74 1.664 -5.59 1 90.25 90 GLY B C 1
ATOM 1617 O O . GLY B 1 90 ? 2.457 0.472 -5.734 1 90.25 90 GLY B O 1
ATOM 1618 N N . TYR B 1 91 ? 2.799 2.207 -4.453 1 93.5 91 TYR B N 1
ATOM 1619 C CA . TYR B 1 91 ? 2.387 1.444 -3.279 1 93.5 91 TYR B CA 1
ATOM 1620 C C . TYR B 1 91 ? 1.682 2.34 -2.268 1 93.5 91 TYR B C 1
ATOM 1622 O O . TYR B 1 91 ? 1.675 3.564 -2.412 1 93.5 91 TYR B O 1
ATOM 1630 N N . SER B 1 92 ? 0.985 1.724 -1.343 1 96.25 92 SER B N 1
ATOM 1631 C CA . SER B 1 92 ? 0.18 2.395 -0.328 1 96.25 92 SER B CA 1
ATOM 1632 C C . SER B 1 92 ? 0.601 1.979 1.077 1 96.25 92 SER B C 1
ATOM 1634 O O . SER B 1 92 ? 1.151 0.893 1.27 1 96.25 92 SER B O 1
ATOM 1636 N N . PHE B 1 93 ? 0.299 2.887 1.964 1 96.88 93 PHE B N 1
ATOM 1637 C CA . PHE B 1 93 ? 0.508 2.633 3.385 1 96.88 93 PHE B CA 1
ATOM 1638 C C . PHE B 1 93 ? -0.823 2.461 4.105 1 96.88 93 PHE B C 1
ATOM 1640 O O . PHE B 1 93 ? -1.574 3.424 4.273 1 96.88 93 PHE B O 1
ATOM 1647 N N . CYS B 1 94 ? -1.029 1.236 4.586 1 95.06 94 CYS B N 1
ATOM 1648 C CA . CYS B 1 94 ? -2.365 0.924 5.082 1 95.06 94 CYS B CA 1
ATOM 1649 C C . CYS B 1 94 ? -2.318 0.472 6.535 1 95.06 94 CYS B C 1
ATOM 1651 O O . CYS B 1 94 ? -3.217 -0.232 7 1 95.06 94 CYS B O 1
ATOM 1653 N N . ARG B 1 95 ? -1.249 0.777 7.195 1 92.75 95 ARG B N 1
ATOM 1654 C CA . ARG B 1 95 ? -1.1 0.462 8.609 1 92.75 95 ARG B CA 1
ATOM 1655 C C . ARG B 1 95 ? -0.452 1.62 9.367 1 92.75 95 ARG B C 1
ATOM 1657 O O . ARG B 1 95 ? 0.186 2.482 8.758 1 92.75 95 ARG B O 1
ATOM 1664 N N . ASN B 1 96 ? -0.715 1.53 10.703 1 94.81 96 ASN B N 1
ATOM 1665 C CA . ASN B 1 96 ? 0.053 2.447 11.539 1 94.81 96 ASN B CA 1
ATOM 1666 C C . ASN B 1 96 ? 1.554 2.211 11.398 1 94.81 96 ASN B C 1
ATOM 1668 O O . ASN B 1 96 ? 2.029 1.088 11.586 1 94.81 96 ASN B O 1
ATOM 1672 N N . GLN B 1 97 ? 2.252 3.365 11.07 1 96.44 97 GLN B N 1
ATOM 1673 C CA . GLN B 1 97 ? 3.68 3.127 10.891 1 96.44 97 GLN B CA 1
ATOM 1674 C C . GLN B 1 97 ? 4.457 4.438 10.859 1 96.44 97 GLN B C 1
ATOM 1676 O O . GLN B 1 97 ? 3.875 5.512 10.68 1 96.44 97 GLN B O 1
ATOM 1681 N N . PHE B 1 98 ? 5.715 4.27 11.133 1 97.56 98 PHE B N 1
ATOM 1682 C CA . PHE B 1 98 ? 6.727 5.289 10.883 1 97.56 98 PHE B CA 1
ATOM 1683 C C . PHE B 1 98 ? 7.633 4.879 9.727 1 97.56 98 PHE B C 1
ATOM 1685 O O . PHE B 1 98 ? 7.949 3.699 9.57 1 97.56 98 PHE B O 1
ATOM 1692 N N . LEU B 1 99 ? 8.016 5.906 8.906 1 96.88 99 LEU B N 1
ATOM 1693 C CA . LEU B 1 99 ? 8.82 5.594 7.73 1 96.88 99 LEU B CA 1
ATOM 1694 C C . LEU B 1 99 ? 9.805 6.723 7.434 1 96.88 99 LEU B C 1
ATOM 1696 O O . LEU B 1 99 ? 9.43 7.898 7.441 1 96.88 99 LEU B O 1
ATOM 1700 N N . ASN B 1 100 ? 11.078 6.312 7.301 1 97.25 100 ASN B N 1
ATOM 1701 C CA . ASN B 1 100 ? 11.992 7.188 6.582 1 97.25 100 ASN B CA 1
ATOM 1702 C C . ASN B 1 100 ? 11.938 6.949 5.078 1 97.25 100 ASN B C 1
ATOM 1704 O O . ASN B 1 100 ? 12.188 5.836 4.609 1 97.25 100 ASN B O 1
ATOM 1708 N N . PHE B 1 101 ? 11.711 7.973 4.305 1 96.25 101 PHE B N 1
ATOM 1709 C CA . PHE B 1 101 ? 11.492 7.793 2.875 1 96.25 101 PHE B CA 1
ATOM 1710 C C . PHE B 1 101 ? 12.773 7.367 2.174 1 96.25 101 PHE B C 1
ATOM 1712 O O . PHE B 1 101 ? 12.727 6.746 1.11 1 96.25 101 PHE B O 1
ATOM 1719 N N . ALA B 1 102 ? 13.883 7.715 2.762 1 94.62 102 ALA B N 1
ATOM 1720 C CA . ALA B 1 102 ? 15.156 7.25 2.213 1 94.62 102 ALA B CA 1
ATOM 1721 C C . ALA B 1 102 ? 15.203 5.727 2.16 1 94.62 102 ALA B C 1
ATOM 1723 O O . ALA B 1 102 ? 15.82 5.148 1.26 1 94.62 102 ALA B O 1
ATOM 1724 N N . ASP B 1 103 ? 14.516 5.125 3.109 1 89.81 103 ASP B N 1
ATOM 1725 C CA . ASP B 1 103 ? 14.555 3.668 3.199 1 89.81 103 ASP B CA 1
ATOM 1726 C C . ASP B 1 103 ? 13.891 3.025 1.985 1 89.81 103 ASP B C 1
ATOM 1728 O O . ASP B 1 103 ? 14.133 1.854 1.685 1 89.81 103 ASP B O 1
ATOM 1732 N N . ILE B 1 104 ? 13.062 3.773 1.325 1 87.06 104 ILE B N 1
ATOM 1733 C CA . ILE B 1 104 ? 12.367 3.199 0.181 1 87.06 104 ILE B CA 1
ATOM 1734 C C . ILE B 1 104 ? 12.719 3.979 -1.084 1 87.06 104 ILE B C 1
ATOM 1736 O O . ILE B 1 104 ? 12 3.908 -2.084 1 87.06 104 ILE B O 1
ATOM 1740 N N . GLY B 1 105 ? 13.688 4.859 -1.018 1 88.56 105 GLY B N 1
ATOM 1741 C CA . GLY B 1 105 ? 14.273 5.492 -2.191 1 88.56 105 GLY B CA 1
ATOM 1742 C C . GLY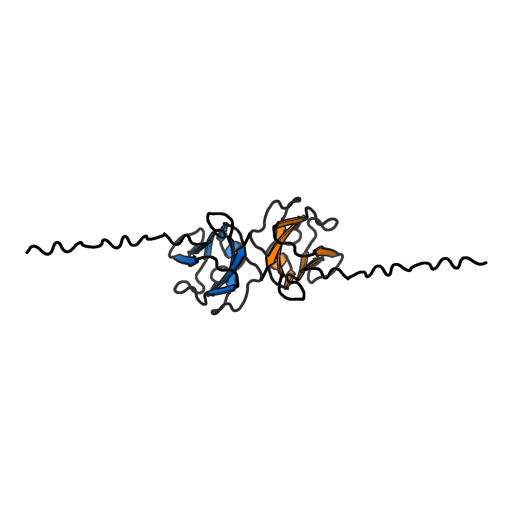 B 1 105 ? 13.555 6.762 -2.605 1 88.56 105 GLY B C 1
ATOM 1743 O O . GLY B 1 105 ? 13.641 7.184 -3.76 1 88.56 105 GLY B O 1
ATOM 1744 N N . HIS B 1 106 ? 12.789 7.383 -1.607 1 94.5 106 HIS B N 1
ATOM 1745 C CA . HIS B 1 106 ? 11.977 8.516 -2.021 1 94.5 106 HIS B CA 1
ATOM 1746 C C . HIS B 1 106 ? 12.195 9.719 -1.107 1 94.5 106 HIS B C 1
ATOM 1748 O O . HIS B 1 106 ? 11.266 10.469 -0.826 1 94.5 106 HIS B O 1
ATOM 1754 N N . ASP B 1 107 ? 13.391 9.883 -0.665 1 96.75 107 ASP B N 1
ATOM 1755 C CA . ASP B 1 107 ? 13.711 11.031 0.172 1 96.75 107 ASP B CA 1
ATOM 1756 C C . ASP B 1 107 ? 13.484 12.344 -0.58 1 96.75 107 ASP B C 1
ATOM 1758 O O . ASP B 1 107 ? 13.938 12.5 -1.716 1 96.75 107 ASP B O 1
ATOM 1762 N N . ASN B 1 108 ? 12.703 13.273 0.079 1 98.25 108 ASN B N 1
ATOM 1763 C CA . ASN B 1 108 ? 12.445 14.609 -0.437 1 98.25 108 ASN B CA 1
ATOM 1764 C C . ASN B 1 108 ? 11.719 14.562 -1.778 1 98.25 108 ASN B C 1
ATOM 1766 O O . ASN B 1 108 ? 11.938 15.422 -2.639 1 98.25 108 ASN B O 1
ATOM 1770 N N . ASP B 1 109 ? 10.914 13.57 -1.985 1 97.88 109 ASP B N 1
ATOM 1771 C CA . ASP B 1 109 ? 10.266 13.43 -3.287 1 97.88 109 ASP B CA 1
ATOM 1772 C C . ASP B 1 109 ? 8.773 13.742 -3.197 1 97.88 109 ASP B C 1
ATOM 1774 O O . ASP B 1 109 ? 8.125 13.992 -4.215 1 97.88 109 ASP B O 1
ATOM 1778 N N . VAL B 1 110 ? 8.227 13.797 -2.008 1 98.38 110 VAL B N 1
ATOM 1779 C CA . VAL B 1 110 ? 6.781 13.844 -1.833 1 98.38 110 VAL B CA 1
ATOM 1780 C C . VAL B 1 110 ? 6.27 15.25 -2.133 1 98.38 110 VAL B C 1
ATOM 1782 O O . VAL B 1 110 ? 6.801 16.234 -1.614 1 98.38 110 VAL B O 1
ATOM 1785 N N . SER B 1 111 ? 5.195 15.281 -2.943 1 98.69 111 SER B N 1
ATOM 1786 C CA . SER B 1 111 ? 4.613 16.578 -3.305 1 98.69 111 SER B CA 1
ATOM 1787 C C . SER B 1 111 ? 3.119 16.609 -2.996 1 98.69 111 SER B C 1
ATOM 1789 O O . SER B 1 111 ? 2.523 17.688 -2.898 1 98.69 111 SER B O 1
ATOM 1791 N N . SER B 1 112 ? 2.5 15.492 -2.961 1 98.75 112 SER B N 1
ATOM 1792 C CA . SER B 1 112 ? 1.088 15.344 -2.623 1 98.75 112 SER B CA 1
ATOM 1793 C C . SER B 1 112 ? 0.789 13.938 -2.105 1 98.75 112 SER B C 1
ATOM 1795 O O . SER B 1 112 ? 1.688 13.102 -2.008 1 98.75 112 SER B O 1
ATOM 1797 N N . TYR B 1 113 ? -0.406 13.742 -1.63 1 98.38 113 TYR B N 1
ATOM 1798 C CA . TYR B 1 113 ? -0.8 12.422 -1.151 1 98.38 113 TYR B CA 1
ATOM 1799 C C . TYR B 1 113 ? -2.305 12.227 -1.287 1 98.38 113 TYR B C 1
ATOM 1801 O O . TYR B 1 113 ? -3.043 13.172 -1.555 1 98.38 113 TYR B O 1
ATOM 1809 N N . SER B 1 114 ? -2.699 10.977 -1.25 1 98 114 SER B N 1
ATOM 1810 C CA . SER B 1 114 ? -4.121 10.648 -1.266 1 98 114 SER B CA 1
ATOM 1811 C C . SER B 1 114 ? -4.465 9.641 -0.173 1 98 114 SER B C 1
ATOM 1813 O O . SER B 1 114 ? -3.578 8.992 0.381 1 98 114 SER B O 1
ATOM 1815 N N . THR B 1 115 ? -5.719 9.641 0.164 1 97.19 115 THR B N 1
ATOM 1816 C CA . THR B 1 115 ? -6.266 8.633 1.069 1 97.19 115 THR B CA 1
ATOM 1817 C C . THR B 1 115 ? -7.367 7.828 0.384 1 97.19 115 THR B C 1
ATOM 1819 O O . THR B 1 115 ? -8.102 8.359 -0.453 1 97.19 115 THR B O 1
ATOM 1822 N N . GLU B 1 116 ? -7.375 6.621 0.669 1 95.25 116 GLU B N 1
ATOM 1823 C CA . GLU B 1 116 ? -8.469 5.73 0.302 1 95.25 116 GLU B CA 1
ATOM 1824 C C . GLU B 1 116 ? -9 4.98 1.519 1 95.25 116 GLU B C 1
ATOM 1826 O O . GLU B 1 116 ? -8.305 4.133 2.084 1 95.25 116 GLU B O 1
ATOM 1831 N N . CYS B 1 117 ? -10.242 5.309 1.873 1 95.5 117 CYS B N 1
ATOM 1832 C CA . CYS B 1 117 ? -10.805 4.777 3.111 1 95.5 117 CYS B CA 1
ATOM 1833 C C . CYS B 1 117 ? -11.867 3.73 2.822 1 95.5 117 CYS B C 1
ATOM 1835 O O . CYS B 1 117 ? -12.57 3.812 1.81 1 95.5 117 CYS B O 1
ATOM 1837 N N . PHE B 1 118 ? -11.953 2.793 3.75 1 92.75 118 PHE B N 1
ATOM 1838 C CA . PHE B 1 118 ? -12.945 1.727 3.623 1 92.75 118 PHE B CA 1
ATOM 1839 C C . PHE B 1 118 ? -13.25 1.109 4.98 1 92.75 118 PHE B C 1
ATOM 1841 O O . PHE B 1 118 ? -12.492 1.285 5.938 1 92.75 118 PHE B O 1
ATOM 1848 N N . LYS B 1 119 ? -14.359 0.466 5.023 1 90.69 119 LYS B N 1
ATOM 1849 C CA . LYS B 1 119 ? -14.766 -0.206 6.254 1 90.69 119 LYS B CA 1
ATOM 1850 C C . LYS B 1 119 ? -14.023 -1.531 6.426 1 90.69 119 LYS B C 1
ATOM 1852 O O . LYS B 1 119 ? -13.805 -2.256 5.453 1 90.69 119 LYS B O 1
ATOM 1857 N N . ILE B 1 120 ? -13.688 -1.782 7.672 1 87.25 120 ILE B N 1
ATOM 1858 C CA . ILE B 1 120 ? -13.031 -3.051 7.969 1 87.25 120 ILE B CA 1
ATOM 1859 C C . ILE B 1 120 ? -13.781 -3.771 9.086 1 87.25 120 ILE B C 1
ATOM 1861 O O . ILE B 1 120 ? -14.461 -3.135 9.898 1 87.25 120 ILE B O 1
#